Protein AF-A0A817G6P2-F1 (afdb_monomer)

pLDDT: mean 87.85, std 10.5, range [40.31, 98.12]

Structure (mmCIF, N/CA/C/O backbone):
data_AF-A0A817G6P2-F1
#
_entry.id   AF-A0A817G6P2-F1
#
loop_
_atom_site.group_PDB
_atom_site.id
_atom_site.type_symbol
_atom_site.label_atom_id
_atom_site.label_alt_id
_atom_site.label_comp_id
_atom_site.label_asym_id
_atom_site.label_entity_id
_atom_site.label_seq_id
_atom_site.pdbx_PDB_ins_code
_atom_site.Cartn_x
_atom_site.Cartn_y
_atom_site.Cartn_z
_atom_site.occupancy
_atom_site.B_iso_or_equiv
_atom_site.auth_seq_id
_atom_site.auth_comp_id
_atom_site.auth_asym_id
_atom_site.auth_atom_id
_atom_site.pdbx_PDB_model_num
ATOM 1 N N . MET A 1 1 ? -11.477 -17.610 25.966 1.00 40.31 1 MET A N 1
ATOM 2 C CA . MET A 1 1 ? -11.255 -16.173 26.233 1.00 40.31 1 MET A CA 1
ATOM 3 C C . MET A 1 1 ? -12.529 -15.454 25.852 1.00 40.31 1 MET A C 1
ATOM 5 O O . MET A 1 1 ? -12.953 -15.594 24.714 1.00 40.31 1 MET A O 1
ATOM 9 N N . SER A 1 2 ? -13.177 -14.816 26.825 1.00 42.53 2 SER A N 1
ATOM 10 C CA . SER A 1 2 ? -14.416 -14.063 26.627 1.00 42.53 2 SER A CA 1
ATOM 11 C C . SER A 1 2 ? -14.186 -13.005 25.553 1.00 42.53 2 SER A C 1
ATOM 13 O O . SER A 1 2 ? -13.349 -12.124 25.732 1.00 42.53 2 SER A O 1
ATOM 15 N N . PHE A 1 3 ? -14.868 -13.131 24.419 1.00 54.16 3 PHE A N 1
ATOM 16 C CA . PHE A 1 3 ? -14.993 -12.029 23.479 1.00 54.16 3 PHE A CA 1
ATOM 17 C C . PHE A 1 3 ? -15.712 -10.897 24.208 1.00 54.16 3 PHE A C 1
ATOM 19 O O . PHE A 1 3 ? -16.818 -11.108 24.701 1.00 54.16 3 PHE A O 1
ATOM 26 N N . ASP A 1 4 ? -15.114 -9.708 24.263 1.00 63.47 4 ASP A N 1
ATOM 27 C CA . ASP A 1 4 ? -15.804 -8.485 24.688 1.00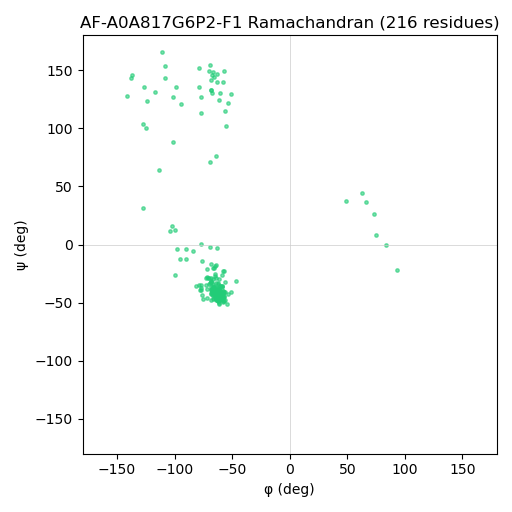 63.47 4 ASP A CA 1
ATOM 28 C C . ASP A 1 4 ? -16.835 -8.094 23.614 1.00 63.47 4 ASP A C 1
ATOM 30 O O . ASP A 1 4 ? -16.670 -7.146 22.843 1.00 63.47 4 ASP A O 1
ATOM 34 N N . SER A 1 5 ? -17.903 -8.889 23.522 1.00 62.03 5 SER A N 1
ATOM 35 C CA . SER A 1 5 ? -19.057 -8.656 22.654 1.00 62.03 5 SER A CA 1
ATOM 36 C C . SER A 1 5 ? -19.673 -7.285 22.944 1.00 62.03 5 SER A C 1
ATOM 38 O O . SER A 1 5 ? -20.104 -6.588 22.030 1.00 62.03 5 SER A O 1
ATOM 40 N N . GLU A 1 6 ? -19.611 -6.840 24.198 1.00 65.75 6 GLU A N 1
ATOM 41 C CA . GLU A 1 6 ? -20.109 -5.542 24.647 1.00 65.75 6 GLU A CA 1
ATOM 42 C C . GLU A 1 6 ? -19.309 -4.365 24.064 1.00 65.75 6 GLU A C 1
ATOM 44 O O . GLU A 1 6 ? -19.897 -3.408 23.556 1.00 65.75 6 GLU A O 1
ATOM 49 N N . ALA A 1 7 ? -17.974 -4.464 24.021 1.00 66.94 7 ALA A N 1
ATOM 50 C CA . ALA A 1 7 ? -17.131 -3.442 23.400 1.00 66.94 7 ALA A CA 1
ATOM 51 C C . ALA A 1 7 ? -17.368 -3.359 21.886 1.00 66.94 7 ALA A C 1
ATOM 53 O O . ALA A 1 7 ? -17.406 -2.264 21.330 1.00 66.94 7 ALA A O 1
ATOM 54 N N . ILE A 1 8 ? -17.564 -4.502 21.221 1.00 67.75 8 ILE A N 1
ATOM 55 C CA . ILE A 1 8 ? -17.860 -4.559 19.783 1.00 67.75 8 ILE A CA 1
ATOM 56 C C . ILE A 1 8 ? -19.233 -3.950 19.497 1.00 67.75 8 ILE A C 1
ATOM 58 O O . ILE A 1 8 ? -19.341 -3.086 18.632 1.00 67.75 8 ILE A O 1
ATOM 62 N N . ASN A 1 9 ? -20.261 -4.319 20.259 1.00 68.94 9 ASN A N 1
ATOM 63 C CA . ASN A 1 9 ? -21.607 -3.776 20.090 1.00 68.94 9 ASN A CA 1
ATOM 64 C C . ASN A 1 9 ? -21.646 -2.261 20.331 1.00 68.94 9 ASN A C 1
ATOM 66 O O . ASN A 1 9 ? -22.288 -1.536 19.575 1.00 68.94 9 ASN A O 1
ATOM 70 N N . HIS A 1 10 ? -20.907 -1.762 21.325 1.00 73.00 10 HIS A N 1
ATOM 71 C CA . HIS A 1 10 ? -20.779 -0.325 21.567 1.00 73.00 10 HIS A CA 1
ATOM 72 C C . HIS A 1 10 ? -19.985 0.403 20.465 1.00 73.00 10 HIS A C 1
ATOM 74 O O . HIS A 1 10 ? -20.246 1.565 20.159 1.00 73.00 10 HIS A O 1
ATOM 80 N N . LEU A 1 11 ? -18.999 -0.249 19.850 1.00 70.25 11 LEU A N 1
ATOM 81 C CA . LEU A 1 11 ? -18.218 0.351 18.768 1.00 70.25 11 LEU A CA 1
ATOM 82 C C . LEU A 1 11 ? -19.005 0.358 17.448 1.00 70.25 11 LEU A C 1
ATOM 84 O O . LEU A 1 11 ? -18.985 1.347 16.718 1.00 70.25 11 LEU A O 1
ATOM 88 N N . LEU A 1 12 ? -19.780 -0.697 17.192 1.00 70.62 12 LEU A N 1
ATOM 89 C CA . LEU A 1 12 ? -20.703 -0.794 16.062 1.00 70.62 12 LEU A CA 1
ATOM 90 C C . LEU A 1 12 ? -21.902 0.144 16.204 1.00 70.62 12 LEU A C 1
ATOM 92 O O . LEU A 1 12 ? -22.353 0.689 15.197 1.00 70.62 12 LEU A O 1
ATOM 96 N N . SER A 1 13 ? -22.384 0.402 17.424 1.00 79.88 13 SER A N 1
ATOM 97 C CA . SER A 1 13 ? -23.436 1.403 17.650 1.00 79.88 13 SER A CA 1
ATOM 98 C C . SER A 1 13 ? -22.970 2.827 17.332 1.00 79.88 13 SER A C 1
ATOM 100 O O . SER A 1 13 ? -23.793 3.691 17.045 1.00 79.88 13 SER A O 1
ATOM 102 N N . LYS A 1 14 ? -21.651 3.064 17.313 1.00 85.12 14 LYS A N 1
ATOM 103 C CA . LYS A 1 14 ? -21.021 4.323 16.886 1.00 85.12 14 LYS A CA 1
ATOM 104 C C . LYS A 1 14 ? -20.388 4.245 15.493 1.00 85.12 14 LYS A C 1
ATOM 106 O O . LYS A 1 14 ? -19.645 5.153 15.122 1.00 85.12 14 LYS A O 1
ATOM 111 N N . SER A 1 15 ? -20.663 3.188 14.724 1.00 85.00 15 SER A N 1
ATOM 112 C CA . SER A 1 15 ? -20.030 2.963 13.416 1.00 85.00 15 SER A CA 1
ATOM 113 C C . SER A 1 15 ? -20.219 4.138 12.459 1.00 85.00 15 SER A C 1
ATOM 115 O O . SER A 1 15 ? -19.242 4.555 11.847 1.00 85.00 15 SER A O 1
ATOM 117 N N . ASP A 1 16 ? -21.405 4.745 12.411 1.00 87.31 16 ASP A N 1
ATOM 118 C CA . ASP A 1 16 ? -21.677 5.896 11.540 1.00 87.31 16 ASP A CA 1
ATOM 119 C C . ASP A 1 16 ? -20.794 7.105 11.881 1.00 87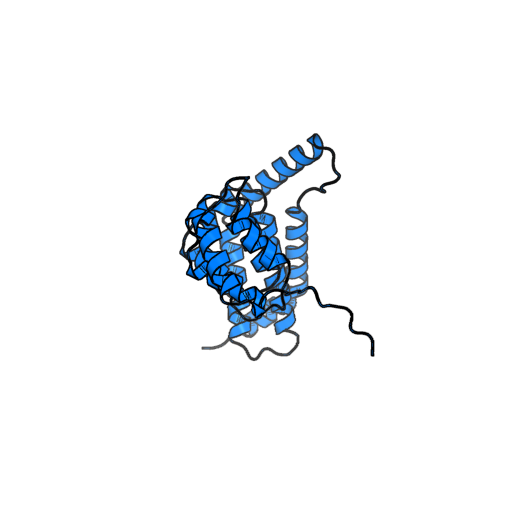.31 16 ASP A C 1
ATOM 121 O O . ASP A 1 16 ? -20.222 7.741 10.997 1.00 87.31 16 ASP A O 1
ATOM 125 N N . VAL A 1 17 ? -20.606 7.383 13.176 1.00 90.56 17 VAL A N 1
ATOM 126 C CA . VAL A 1 17 ? -19.738 8.474 13.653 1.00 90.56 17 VAL A CA 1
ATOM 127 C C . VAL A 1 17 ? -18.278 8.194 13.300 1.00 90.56 17 VAL A C 1
ATOM 129 O O . VAL A 1 17 ? -17.560 9.092 12.866 1.00 90.56 17 VAL A O 1
ATOM 132 N N . ILE A 1 18 ? -17.836 6.943 13.454 1.00 90.62 18 ILE A N 1
ATOM 133 C CA . ILE A 1 18 ? -16.479 6.523 13.087 1.00 90.62 18 ILE A CA 1
ATOM 134 C C . ILE A 1 18 ? -16.275 6.668 11.579 1.00 90.62 18 ILE A C 1
ATOM 136 O O . ILE A 1 18 ? -15.271 7.224 11.145 1.00 90.62 18 ILE A O 1
ATOM 140 N N . GLN A 1 19 ? -17.221 6.196 10.769 1.00 90.75 19 GLN A N 1
ATOM 141 C CA . GLN A 1 19 ? -17.118 6.281 9.318 1.00 90.75 19 GLN A CA 1
ATOM 142 C C . GLN A 1 19 ? -17.121 7.729 8.819 1.00 90.75 19 GLN A C 1
ATOM 144 O O . GLN A 1 19 ? -16.344 8.040 7.914 1.00 90.75 19 GLN A O 1
ATOM 149 N N . ALA A 1 20 ? -17.936 8.604 9.416 1.00 93.81 20 ALA A N 1
ATOM 150 C CA . ALA A 1 20 ? -17.939 10.034 9.118 1.00 93.81 20 ALA A CA 1
ATOM 151 C C . ALA A 1 20 ? -16.586 10.675 9.454 1.00 93.81 20 ALA A C 1
ATOM 153 O O . ALA A 1 20 ? -15.974 11.294 8.589 1.00 93.81 20 ALA A O 1
ATOM 154 N N . LEU A 1 21 ? -16.051 10.418 10.654 1.00 95.50 21 LEU A N 1
ATOM 155 C CA . LEU A 1 21 ? -14.732 10.912 11.057 1.00 95.50 21 LEU A CA 1
ATOM 156 C C . LEU A 1 21 ? -13.627 10.454 10.094 1.00 95.50 21 LEU A C 1
ATOM 158 O O . LEU A 1 21 ? -12.776 11.245 9.694 1.00 95.50 21 LEU A O 1
ATOM 162 N N . LEU A 1 22 ? -13.624 9.175 9.709 1.00 95.69 22 LEU A N 1
ATOM 163 C CA . LEU A 1 22 ? -12.637 8.652 8.764 1.00 95.69 22 LEU A CA 1
ATOM 164 C C . LEU A 1 22 ? -12.791 9.283 7.377 1.00 95.69 22 LEU A C 1
ATOM 166 O O . LEU A 1 22 ? -11.789 9.552 6.721 1.00 95.69 22 LEU A O 1
ATOM 170 N N . HIS A 1 23 ? -14.021 9.546 6.934 1.00 95.94 23 HIS A N 1
ATOM 171 C CA . HIS A 1 23 ? -14.273 10.248 5.678 1.00 95.94 23 HIS A CA 1
ATOM 172 C C . HIS A 1 23 ? -13.744 11.687 5.713 1.00 95.94 23 HIS A C 1
ATOM 174 O O . HIS A 1 23 ? -13.044 12.100 4.787 1.00 95.94 23 HIS A O 1
ATOM 180 N N . ASP A 1 24 ? -13.988 12.407 6.807 1.00 97.62 24 ASP A N 1
ATOM 181 C CA . ASP A 1 24 ? -13.481 13.764 7.003 1.00 97.62 24 ASP A CA 1
ATOM 182 C C . ASP A 1 24 ? -11.951 13.792 7.014 1.00 97.62 24 ASP A C 1
ATOM 184 O O . ASP A 1 24 ? -11.345 14.664 6.393 1.00 97.62 24 ASP A O 1
ATOM 188 N N . LEU A 1 25 ? -11.303 12.803 7.643 1.00 97.44 25 LEU A N 1
ATOM 189 C CA . LEU A 1 25 ? -9.844 12.671 7.620 1.00 97.44 25 LEU A CA 1
ATOM 190 C C . LEU A 1 25 ? -9.305 12.399 6.208 1.00 97.44 25 LEU A C 1
ATOM 192 O O . LEU A 1 25 ? -8.304 13.000 5.818 1.00 97.44 25 LEU A O 1
ATOM 196 N N . ILE A 1 26 ? -9.969 11.551 5.414 1.00 96.19 26 ILE A N 1
ATOM 197 C CA . ILE A 1 26 ? -9.597 11.329 4.004 1.00 96.19 26 ILE A CA 1
ATOM 198 C C . ILE A 1 26 ? -9.679 12.648 3.224 1.00 96.19 26 ILE A C 1
ATOM 200 O O . ILE A 1 26 ? -8.755 12.983 2.482 1.00 96.19 26 ILE A O 1
ATOM 204 N N . GLY A 1 27 ? -10.750 13.424 3.417 1.00 96.56 27 GLY A N 1
ATOM 205 C CA . GLY A 1 27 ? -10.905 14.744 2.803 1.00 96.56 27 GLY A CA 1
ATOM 206 C C . GLY A 1 27 ? -9.845 15.745 3.272 1.00 96.56 27 GLY A C 1
ATOM 207 O O . GLY A 1 27 ? -9.263 16.467 2.458 1.00 96.56 27 GLY A O 1
ATOM 208 N N . PHE A 1 28 ? -9.534 15.748 4.568 1.00 97.19 28 PHE A N 1
ATOM 209 C CA . PHE A 1 28 ? -8.560 16.643 5.193 1.00 97.19 28 PHE A CA 1
ATOM 210 C C . PHE A 1 28 ? -7.133 16.445 4.658 1.00 97.19 28 PHE A C 1
ATOM 212 O O . PHE A 1 28 ? -6.393 17.426 4.514 1.00 97.19 28 PHE A O 1
ATOM 219 N N . PHE A 1 29 ? -6.773 15.201 4.319 1.00 97.38 29 PHE A N 1
ATOM 220 C CA . PHE A 1 29 ? -5.486 14.824 3.723 1.00 97.38 29 PHE A CA 1
ATOM 221 C C . PHE A 1 29 ? -5.534 14.631 2.198 1.00 97.38 29 PHE A C 1
ATOM 223 O O . PHE A 1 29 ? -4.598 14.086 1.607 1.00 97.38 29 PHE A O 1
ATOM 230 N N . SER A 1 30 ? -6.612 15.060 1.540 1.00 94.62 30 SER A N 1
ATOM 231 C CA . SER A 1 30 ? -6.754 14.881 0.096 1.00 94.62 30 SER A CA 1
ATOM 232 C C . SER A 1 30 ? -5.676 15.638 -0.688 1.00 94.62 30 SER A C 1
ATOM 234 O O . SER A 1 30 ? -5.288 16.765 -0.370 1.00 94.62 30 SER A O 1
ATOM 236 N N . GLN A 1 31 ? -5.178 14.993 -1.743 1.00 93.81 31 GLN A N 1
ATOM 237 C CA . GLN A 1 31 ? -4.223 15.610 -2.657 1.00 93.81 31 GLN A CA 1
ATOM 238 C C . GLN A 1 31 ? -4.911 16.733 -3.451 1.00 93.81 31 GLN A C 1
ATOM 240 O O . GLN A 1 31 ? -6.059 16.568 -3.871 1.00 93.81 31 GLN A O 1
ATOM 245 N N . PRO A 1 32 ? -4.229 17.864 -3.703 1.00 94.62 32 PRO A N 1
ATOM 246 C CA . PRO A 1 32 ? -4.787 18.923 -4.529 1.00 94.62 32 PRO A CA 1
ATOM 247 C C . PRO A 1 32 ? -5.032 18.430 -5.960 1.00 94.62 32 PRO A C 1
ATOM 249 O O . PRO A 1 32 ? -4.276 17.611 -6.488 1.00 94.62 32 PRO A O 1
ATOM 252 N N . LEU A 1 33 ? -6.079 18.965 -6.593 1.00 91.75 33 LEU A N 1
ATOM 253 C CA . LEU A 1 33 ? -6.460 18.605 -7.957 1.00 91.75 33 LEU A CA 1
ATOM 254 C C . LEU A 1 33 ? -5.308 18.857 -8.937 1.00 91.75 33 LEU A C 1
ATOM 256 O O . LEU A 1 33 ? -4.613 19.873 -8.871 1.00 91.75 33 LEU A O 1
ATOM 260 N N . SER A 1 34 ? -5.134 17.932 -9.880 1.00 86.56 34 SER A N 1
ATOM 261 C CA . SER A 1 34 ? -4.086 18.009 -10.901 1.00 86.56 34 SER A CA 1
ATOM 262 C C . SER A 1 34 ? -4.280 19.164 -11.886 1.00 86.56 34 SER A C 1
ATOM 264 O O . SER A 1 34 ? -3.304 19.568 -12.509 1.00 86.56 34 SER A O 1
ATOM 266 N N . SER A 1 35 ? -5.502 19.695 -11.993 1.00 91.88 35 SER A N 1
ATOM 267 C CA . SER A 1 35 ? -5.892 20.806 -12.866 1.00 91.88 35 SER A CA 1
ATOM 268 C C . SER A 1 35 ? -5.632 22.203 -12.290 1.00 91.88 35 SER A C 1
ATOM 270 O O . SER A 1 35 ? -5.899 23.182 -12.980 1.00 91.88 35 SER A O 1
ATOM 272 N N . LEU A 1 36 ? -5.192 22.318 -11.030 1.00 91.88 36 LEU A N 1
ATOM 273 C CA . LEU A 1 36 ? -4.845 23.614 -10.435 1.00 91.88 36 LEU A CA 1
ATOM 274 C C . LEU A 1 36 ? -3.581 24.189 -11.074 1.00 91.88 36 LEU A C 1
ATOM 276 O O . LEU A 1 36 ? -2.718 23.437 -11.534 1.00 91.88 36 LEU A O 1
ATOM 280 N N . ASP A 1 37 ? -3.454 25.516 -11.023 1.00 95.19 37 ASP A N 1
ATOM 281 C CA . ASP A 1 37 ? -2.217 26.189 -11.403 1.00 95.19 37 ASP A CA 1
ATOM 282 C C . ASP A 1 37 ? -1.024 25.669 -10.580 1.00 95.19 37 ASP A C 1
ATOM 284 O O . ASP A 1 37 ? -1.168 25.251 -9.425 1.00 95.19 37 ASP A O 1
ATOM 288 N N . HIS A 1 38 ? 0.164 25.680 -11.187 1.00 94.12 38 HIS A N 1
ATOM 289 C CA . HIS A 1 38 ? 1.371 25.144 -10.571 1.00 94.12 38 HIS A CA 1
ATOM 290 C C . HIS A 1 38 ? 1.695 25.819 -9.235 1.00 94.12 38 HIS A C 1
ATOM 292 O O . HIS A 1 38 ? 2.049 25.114 -8.286 1.00 94.12 38 HIS A O 1
ATOM 298 N N . GLU A 1 39 ? 1.558 27.142 -9.131 1.00 95.62 39 GLU A N 1
ATOM 299 C CA . GLU A 1 39 ? 1.883 27.873 -7.905 1.00 95.62 39 GLU A CA 1
ATOM 300 C C . GLU A 1 39 ? 0.890 27.534 -6.787 1.00 95.62 39 GLU A C 1
ATOM 302 O O . GLU A 1 39 ? 1.284 27.146 -5.680 1.00 95.62 39 GLU A O 1
ATOM 307 N N . GLU A 1 40 ? -0.407 27.575 -7.100 1.00 95.44 40 GLU A N 1
ATOM 308 C CA . GLU A 1 40 ? -1.464 27.232 -6.149 1.00 95.44 40 GLU A CA 1
ATOM 309 C C . GLU A 1 40 ? -1.339 25.778 -5.673 1.00 95.44 40 GLU A C 1
ATOM 311 O O . GLU A 1 40 ? -1.456 25.478 -4.478 1.00 95.44 40 GLU A O 1
ATOM 316 N N . ARG A 1 41 ? -1.050 24.856 -6.595 1.00 94.56 41 ARG A N 1
ATOM 317 C CA . ARG A 1 41 ? -0.865 23.442 -6.276 1.00 94.56 41 ARG A CA 1
ATOM 318 C C . ARG A 1 41 ? 0.321 23.230 -5.339 1.00 94.56 41 ARG A C 1
ATOM 320 O O . ARG A 1 41 ? 0.185 22.481 -4.370 1.00 94.56 41 ARG A O 1
ATOM 327 N N . GLN A 1 42 ? 1.456 23.887 -5.584 1.00 94.69 42 GLN A N 1
ATOM 328 C CA . GLN A 1 42 ? 2.632 23.784 -4.712 1.00 94.69 42 GLN A CA 1
ATOM 329 C C . GLN A 1 42 ? 2.360 24.338 -3.310 1.00 94.69 42 GLN A C 1
ATOM 331 O O . GLN A 1 42 ? 2.755 23.722 -2.315 1.00 94.69 42 GLN A O 1
ATOM 336 N N . LEU A 1 43 ? 1.619 25.446 -3.203 1.00 96.00 43 LEU A N 1
ATOM 337 C CA . LEU A 1 43 ? 1.202 25.987 -1.910 1.00 96.00 43 LEU A CA 1
ATOM 338 C C . LEU A 1 43 ? 0.329 24.988 -1.135 1.00 96.00 43 LEU A C 1
ATOM 340 O O . LEU A 1 43 ? 0.592 24.719 0.040 1.00 96.00 43 LEU A O 1
ATOM 344 N N . ARG A 1 44 ? -0.675 24.390 -1.789 1.00 96.12 44 ARG A N 1
ATOM 345 C CA . ARG A 1 44 ? -1.548 23.386 -1.157 1.00 96.12 44 ARG A CA 1
ATOM 346 C C . ARG A 1 44 ? -0.783 22.131 -0.737 1.00 96.12 44 ARG A C 1
ATOM 348 O O . ARG A 1 44 ? -1.019 21.637 0.362 1.00 96.12 44 ARG A O 1
ATOM 355 N N . LEU A 1 45 ? 0.162 21.651 -1.552 1.00 96.31 45 LEU A N 1
ATOM 356 C CA . LEU A 1 45 ? 1.030 20.518 -1.197 1.00 96.31 45 LEU A CA 1
ATOM 357 C C . LEU A 1 45 ? 1.895 20.821 0.031 1.00 96.31 45 LEU A C 1
ATOM 359 O O . LEU A 1 45 ? 2.029 19.975 0.913 1.00 96.31 45 LEU A O 1
ATOM 363 N N . LYS A 1 46 ? 2.440 22.039 0.136 1.00 96.81 46 LYS A N 1
ATOM 364 C CA . LYS A 1 46 ? 3.203 22.466 1.317 1.00 96.81 46 LYS A CA 1
ATOM 365 C C . LYS A 1 46 ? 2.337 22.478 2.580 1.00 96.81 46 LYS A C 1
ATOM 367 O O . LYS A 1 46 ? 2.774 21.993 3.619 1.00 96.81 46 LYS A O 1
ATOM 372 N N . ILE A 1 47 ? 1.112 23.002 2.492 1.00 97.00 47 ILE A N 1
ATOM 373 C CA . ILE A 1 47 ? 0.157 23.007 3.612 1.00 97.00 47 ILE A CA 1
ATOM 374 C C . ILE A 1 47 ? -0.224 21.575 4.007 1.00 97.00 47 ILE A C 1
ATOM 376 O O . ILE A 1 47 ? -0.261 21.263 5.197 1.00 97.00 47 ILE A O 1
ATOM 380 N N . LEU A 1 48 ? -0.485 20.708 3.025 1.00 97.88 48 LEU A N 1
ATOM 381 C CA . LEU A 1 48 ? -0.791 19.298 3.252 1.00 97.88 48 LEU A CA 1
ATOM 382 C C . LEU A 1 48 ? 0.350 18.603 3.998 1.00 97.88 48 LEU A C 1
ATOM 384 O O . LEU A 1 48 ? 0.101 17.985 5.029 1.00 97.88 48 LEU A O 1
ATOM 388 N N . ARG A 1 49 ? 1.595 18.775 3.539 1.00 97.38 49 ARG A N 1
ATOM 389 C CA . ARG A 1 49 ? 2.767 18.184 4.192 1.00 97.38 49 ARG A CA 1
ATOM 390 C C . ARG A 1 49 ? 2.900 18.631 5.645 1.00 97.38 49 ARG A C 1
ATOM 392 O O . ARG A 1 49 ? 3.035 17.785 6.516 1.00 97.38 49 ARG A O 1
ATOM 399 N N . ASN A 1 50 ? 2.736 19.925 5.926 1.00 97.06 50 ASN A N 1
ATOM 400 C CA . ASN A 1 50 ? 2.776 20.429 7.302 1.00 97.06 50 ASN A CA 1
ATOM 401 C C . ASN A 1 50 ? 1.717 19.763 8.202 1.00 97.06 50 ASN A C 1
ATOM 403 O O . ASN A 1 50 ? 1.995 19.447 9.352 1.00 97.06 50 ASN A O 1
ATOM 407 N N . ARG A 1 51 ? 0.496 19.530 7.696 1.00 97.62 51 ARG A N 1
ATOM 408 C CA . ARG A 1 51 ? -0.548 18.813 8.453 1.00 97.62 51 ARG A CA 1
ATOM 409 C C . ARG A 1 51 ? -0.164 17.356 8.701 1.00 97.62 51 ARG A C 1
ATOM 411 O O . ARG A 1 51 ? -0.395 16.846 9.792 1.00 97.62 51 ARG A O 1
ATOM 418 N N . GLN A 1 52 ? 0.394 16.694 7.690 1.00 98.12 52 GLN A N 1
ATOM 419 C CA . GLN A 1 52 ? 0.860 15.313 7.797 1.00 98.12 52 GLN A CA 1
ATOM 420 C C . GLN A 1 52 ? 1.996 15.178 8.825 1.00 98.12 52 GLN A C 1
ATOM 422 O O . GLN A 1 52 ? 1.995 14.214 9.588 1.00 98.12 52 GLN A O 1
ATOM 427 N N . ASP A 1 53 ? 2.918 16.144 8.871 1.00 97.00 53 ASP A N 1
ATOM 428 C CA . ASP A 1 53 ? 4.036 16.178 9.823 1.00 97.00 53 ASP A CA 1
ATOM 429 C C . ASP A 1 53 ? 3.529 16.352 11.267 1.00 97.00 53 ASP A C 1
ATOM 431 O O . ASP A 1 53 ? 3.883 15.561 12.136 1.00 97.00 53 ASP A O 1
ATOM 435 N N . LEU A 1 54 ? 2.598 17.284 11.512 1.00 97.56 54 LEU A N 1
ATOM 436 C CA . LEU A 1 54 ? 1.979 17.468 12.838 1.00 97.56 54 LEU A CA 1
ATOM 437 C C . LEU A 1 54 ? 1.299 16.187 13.352 1.00 97.56 54 LEU A C 1
ATOM 439 O O . LEU A 1 54 ? 1.413 15.827 14.519 1.00 97.56 54 LEU A O 1
ATOM 443 N N . PHE A 1 55 ? 0.602 15.457 12.478 1.00 97.44 55 PHE A N 1
ATOM 444 C CA . PHE A 1 55 ? -0.004 14.174 12.849 1.00 97.44 55 PHE A CA 1
ATOM 445 C C . PHE A 1 55 ? 1.056 13.095 13.113 1.00 97.44 55 PHE A C 1
ATOM 447 O O . PHE A 1 55 ? 0.849 12.202 13.939 1.00 97.44 55 PHE A O 1
ATOM 454 N N . GLN A 1 56 ? 2.190 13.143 12.416 1.00 95.06 56 GLN A N 1
ATOM 455 C CA . GLN A 1 56 ? 3.292 12.221 12.654 1.00 95.06 56 GLN A CA 1
ATOM 456 C C . GLN A 1 56 ? 3.961 12.472 14.012 1.00 95.06 56 GLN A C 1
ATOM 458 O O . GLN A 1 56 ? 4.262 11.488 14.693 1.00 95.06 56 GLN A O 1
ATOM 463 N N . GLU A 1 57 ? 4.127 13.730 14.429 1.00 95.81 57 GLU A N 1
ATOM 464 C CA . GLU A 1 57 ? 4.661 14.108 15.749 1.00 95.81 57 GLU A CA 1
ATOM 465 C C . GLU A 1 57 ? 3.817 13.526 16.895 1.00 95.81 57 GLU A C 1
ATOM 467 O O . GLU A 1 57 ? 4.359 12.958 17.843 1.00 95.81 57 GLU A O 1
ATOM 472 N N . GLU A 1 58 ? 2.491 13.526 16.741 1.00 96.69 58 GLU A N 1
ATOM 473 C CA . GLU A 1 58 ? 1.545 12.902 17.683 1.00 96.69 58 GLU A CA 1
ATOM 474 C C . GLU A 1 58 ? 1.471 11.362 17.560 1.00 96.69 58 GLU A C 1
ATOM 476 O O . GLU A 1 58 ? 0.722 10.678 18.262 1.00 96.69 58 GLU A O 1
ATOM 481 N N . GLY A 1 59 ? 2.253 10.762 16.658 1.00 95.12 59 GLY A N 1
ATOM 482 C CA . GLY A 1 59 ? 2.324 9.313 16.482 1.00 95.12 59 GLY A CA 1
ATOM 483 C C . GLY A 1 59 ? 1.099 8.701 15.796 1.00 95.12 59 GLY A C 1
ATOM 484 O O . GLY A 1 59 ? 0.827 7.508 15.977 1.00 95.12 59 GLY A O 1
ATOM 485 N N . MET A 1 60 ? 0.375 9.468 14.977 1.00 95.19 60 MET A N 1
ATOM 486 C CA . MET A 1 60 ? -0.882 9.028 14.357 1.00 95.19 60 MET A CA 1
ATOM 487 C C . MET A 1 60 ? -0.724 7.825 13.425 1.00 95.19 60 MET A C 1
ATOM 489 O O . MET A 1 60 ? -1.597 6.961 13.404 1.00 95.19 60 MET A O 1
ATOM 493 N N . ILE A 1 61 ? 0.408 7.686 12.724 1.00 94.94 61 ILE A N 1
ATOM 494 C CA . ILE A 1 61 ? 0.697 6.493 11.901 1.00 94.94 61 ILE A CA 1
ATOM 495 C C . ILE A 1 61 ? 0.664 5.221 12.761 1.00 94.94 61 ILE A C 1
ATOM 497 O O . ILE A 1 61 ? 0.081 4.210 12.370 1.00 94.94 61 ILE A O 1
ATOM 501 N N . ARG A 1 62 ? 1.247 5.267 13.968 1.00 95.19 62 ARG A N 1
ATOM 502 C CA . ARG A 1 62 ? 1.245 4.131 14.902 1.00 95.19 62 ARG A CA 1
ATOM 503 C C . ARG A 1 62 ? -0.174 3.806 15.368 1.00 95.19 62 ARG A C 1
ATOM 505 O O . ARG A 1 62 ? -0.522 2.631 15.443 1.00 95.19 62 ARG A O 1
ATOM 512 N N . ILE A 1 63 ? -0.976 4.830 15.663 1.00 95.81 63 ILE A N 1
ATOM 513 C CA . ILE A 1 63 ? -2.370 4.672 16.100 1.00 95.81 63 ILE A CA 1
ATOM 514 C C . ILE A 1 63 ? -3.217 4.055 14.980 1.00 95.81 63 ILE A C 1
ATOM 516 O O . ILE A 1 63 ? -3.948 3.102 15.235 1.00 95.81 63 ILE A O 1
ATOM 520 N N . LEU A 1 64 ? -3.067 4.524 13.737 1.00 95.00 64 LEU A N 1
ATOM 521 C CA . LEU A 1 64 ? -3.770 3.974 12.575 1.00 95.00 64 LEU A CA 1
ATOM 522 C C . LEU A 1 64 ? -3.410 2.504 12.335 1.00 95.00 64 LEU A C 1
ATOM 524 O O . LEU A 1 64 ? -4.306 1.682 12.170 1.00 95.00 64 LEU A O 1
ATOM 528 N N . ILE A 1 65 ? -2.123 2.143 12.386 1.00 93.81 65 ILE A N 1
ATOM 529 C CA . ILE A 1 65 ? -1.686 0.742 12.252 1.00 93.81 65 ILE A CA 1
ATOM 530 C C . ILE A 1 65 ? -2.277 -0.128 13.373 1.00 93.81 65 ILE A C 1
ATOM 532 O O . ILE A 1 65 ? -2.747 -1.237 13.115 1.00 93.81 65 ILE A O 1
ATOM 536 N N . ALA A 1 66 ? -2.281 0.365 14.616 1.00 94.00 66 ALA A N 1
ATOM 537 C CA . ALA A 1 66 ? -2.875 -0.350 15.743 1.00 94.00 66 ALA A CA 1
ATOM 538 C C . ALA A 1 66 ? -4.392 -0.536 15.572 1.00 94.00 66 ALA A C 1
ATOM 540 O O . ALA A 1 66 ? -4.898 -1.631 15.812 1.00 94.00 66 ALA A O 1
ATOM 541 N N . ALA A 1 67 ? -5.102 0.494 15.103 1.00 92.69 67 ALA A N 1
ATOM 542 C CA . ALA A 1 67 ? -6.529 0.425 14.808 1.00 92.69 67 ALA A CA 1
ATOM 543 C C . ALA A 1 67 ? -6.825 -0.588 13.693 1.00 92.69 67 ALA A C 1
ATOM 545 O O . ALA A 1 67 ? -7.685 -1.445 13.864 1.00 92.69 67 ALA A O 1
ATOM 546 N N . ILE A 1 68 ? -6.067 -0.559 12.593 1.00 92.31 68 ILE A N 1
ATOM 547 C CA . ILE A 1 68 ? -6.184 -1.540 11.506 1.00 92.31 68 ILE A CA 1
ATOM 548 C C . ILE A 1 68 ? -6.044 -2.961 12.060 1.00 92.31 68 ILE A C 1
ATOM 550 O O . ILE A 1 68 ? -6.926 -3.787 11.855 1.00 92.31 68 ILE A O 1
ATOM 554 N N . ASN A 1 69 ? -4.986 -3.234 12.830 1.00 90.69 69 ASN A N 1
ATOM 555 C CA . ASN A 1 69 ? -4.782 -4.555 13.431 1.00 90.69 69 ASN A CA 1
ATOM 556 C C . ASN A 1 69 ? -5.940 -4.960 14.352 1.00 90.69 69 ASN A C 1
ATOM 558 O O . ASN A 1 69 ? -6.397 -6.099 14.295 1.00 90.69 69 ASN A O 1
ATOM 562 N N . PHE A 1 70 ? -6.447 -4.024 15.156 1.00 88.38 70 PHE A N 1
ATOM 563 C CA . PHE A 1 70 ? -7.575 -4.252 16.054 1.00 88.38 70 PHE A CA 1
ATOM 564 C C . PHE A 1 70 ? -8.843 -4.697 15.310 1.00 88.38 70 PHE A C 1
ATOM 566 O O . PHE A 1 70 ? -9.535 -5.601 15.792 1.00 88.38 70 PHE A O 1
ATOM 573 N N . PHE A 1 71 ? -9.156 -4.077 14.168 1.00 86.69 71 PHE A N 1
ATOM 574 C CA . PHE A 1 71 ? -10.320 -4.440 13.356 1.00 86.69 71 PHE A CA 1
ATOM 575 C C . PHE A 1 71 ? -10.086 -5.727 12.559 1.00 86.69 71 PHE A C 1
ATOM 577 O O . PHE A 1 71 ? -10.948 -6.606 12.580 1.00 86.69 71 PHE A O 1
ATOM 584 N N . SER A 1 72 ? -8.909 -5.893 11.945 1.00 85.12 72 SER A N 1
ATOM 585 C CA . SER A 1 72 ? -8.571 -7.105 11.186 1.00 85.12 72 SER A CA 1
ATOM 586 C C . SER A 1 72 ? -8.618 -8.364 12.056 1.00 85.12 72 SER A C 1
ATOM 588 O O . SER A 1 72 ? -9.274 -9.333 11.694 1.00 85.12 72 SER A O 1
ATOM 590 N N 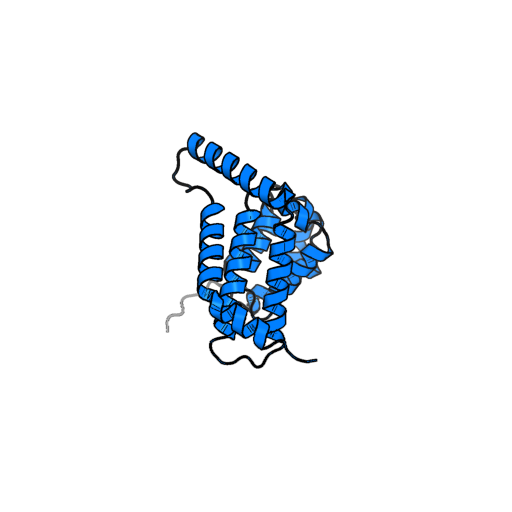. GLU A 1 73 ? -8.014 -8.343 13.250 1.00 83.69 73 GLU A N 1
ATOM 591 C CA . GLU A 1 73 ? -8.026 -9.508 14.146 1.00 83.69 73 GLU A CA 1
ATOM 592 C C . GLU A 1 73 ? -9.433 -9.924 14.590 1.00 83.69 73 GLU A C 1
ATOM 594 O O . GLU A 1 73 ? -9.665 -11.089 14.907 1.00 83.69 73 GLU A O 1
ATOM 599 N N . ARG A 1 74 ? -10.370 -8.976 14.681 1.00 78.56 74 ARG A N 1
ATOM 600 C CA . ARG A 1 74 ? -11.753 -9.263 15.087 1.00 78.56 74 ARG A CA 1
ATOM 601 C C . ARG A 1 74 ? -12.562 -9.880 13.968 1.00 78.56 74 ARG A C 1
ATOM 603 O O . ARG A 1 74 ? -13.392 -10.737 14.253 1.00 78.56 74 ARG A O 1
ATOM 610 N N . ARG A 1 75 ? -12.291 -9.470 12.730 1.00 74.94 75 ARG A N 1
ATOM 611 C CA . ARG A 1 75 ? -12.853 -10.108 11.544 1.00 74.94 75 ARG A CA 1
ATOM 612 C C . ARG A 1 75 ? -12.429 -11.576 11.473 1.00 74.94 75 ARG A C 1
ATOM 614 O O . ARG A 1 75 ? -13.282 -12.438 11.335 1.00 74.94 75 ARG A O 1
ATOM 621 N N . ASP A 1 76 ? -11.142 -11.858 11.681 1.00 71.25 76 ASP A N 1
ATOM 622 C CA . ASP A 1 76 ? -10.591 -13.217 11.562 1.00 71.25 76 ASP A CA 1
ATOM 623 C C . ASP A 1 76 ? -11.081 -14.187 12.654 1.00 71.25 76 ASP A C 1
ATOM 625 O O . ASP A 1 76 ? -11.118 -15.398 12.445 1.00 71.25 76 ASP A O 1
ATOM 629 N N . LYS A 1 77 ? -11.406 -13.683 13.853 1.00 66.69 77 LYS A N 1
ATOM 630 C CA . LYS A 1 77 ? -11.677 -14.529 15.031 1.00 66.69 77 LYS A CA 1
ATOM 631 C C . LYS A 1 77 ? -13.158 -14.831 15.273 1.00 66.69 77 LYS A C 1
ATOM 633 O O . LYS A 1 77 ? -13.450 -15.662 16.131 1.00 66.69 77 LYS A O 1
ATOM 638 N N . SER A 1 78 ? -14.088 -14.152 14.612 1.00 57.91 78 SER A N 1
ATOM 639 C CA . SER A 1 78 ? -15.507 -14.254 14.948 1.00 57.91 78 SER A CA 1
ATOM 640 C C . SER A 1 78 ? -16.316 -14.827 13.789 1.00 57.91 78 SER A C 1
ATOM 642 O O . SER A 1 78 ? -16.250 -14.313 12.684 1.00 57.91 78 SER A O 1
ATOM 644 N N . THR A 1 79 ? -17.165 -15.820 14.075 1.00 64.19 79 THR A N 1
ATOM 645 C CA . THR A 1 79 ? -18.437 -16.020 13.357 1.00 64.19 79 THR A CA 1
ATOM 646 C C . THR A 1 79 ? -19.304 -14.797 13.633 1.00 64.19 79 THR A C 1
ATOM 648 O O . THR A 1 79 ? -20.135 -14.796 14.544 1.00 64.19 79 THR A O 1
ATOM 651 N N . LEU A 1 80 ? -18.992 -13.691 12.963 1.00 63.50 80 LEU A N 1
ATOM 652 C CA . LEU A 1 80 ? -19.748 -12.456 13.080 1.00 63.50 80 LEU A CA 1
ATOM 653 C C . LEU A 1 80 ? -21.106 -12.668 12.407 1.00 63.50 80 LEU A C 1
ATOM 655 O O . LEU A 1 80 ? -21.253 -13.457 11.477 1.00 63.50 80 LEU A O 1
ATOM 659 N N . LEU A 1 81 ? -22.120 -11.969 12.910 1.00 65.50 81 LEU A N 1
ATOM 660 C CA . LEU A 1 81 ? -23.397 -11.899 12.214 1.00 65.50 81 LEU A CA 1
ATOM 661 C C . LEU A 1 81 ? -23.200 -11.157 10.887 1.00 65.50 81 LEU A C 1
ATOM 663 O O . LEU A 1 81 ? -22.434 -10.188 10.811 1.00 65.50 81 LEU A O 1
ATOM 667 N N . GLU A 1 82 ? -23.930 -11.595 9.868 1.00 65.00 82 GLU A N 1
ATOM 668 C CA . GLU A 1 82 ? -24.002 -10.941 8.563 1.00 65.00 82 GLU A CA 1
ATOM 669 C C . GLU A 1 82 ? -24.327 -9.441 8.756 1.00 65.00 82 GLU A C 1
ATOM 671 O O . GLU A 1 82 ? -25.209 -9.076 9.537 1.00 65.00 82 GLU A O 1
ATOM 676 N N . GLY A 1 83 ? -23.539 -8.557 8.136 1.00 70.62 83 GLY A N 1
ATOM 677 C CA . GLY A 1 83 ? -23.616 -7.096 8.305 1.00 70.62 83 GLY A CA 1
ATOM 678 C C . GLY A 1 83 ? -22.686 -6.492 9.372 1.00 70.62 83 GLY A C 1
ATOM 679 O O . GLY A 1 83 ? -22.333 -5.317 9.278 1.00 70.62 83 GLY A O 1
ATOM 680 N N . VAL A 1 84 ? -22.209 -7.261 10.359 1.00 77.62 84 VAL A N 1
ATOM 681 C CA . VAL A 1 84 ? -21.121 -6.796 11.246 1.00 77.62 84 VAL A CA 1
ATOM 682 C C . VAL A 1 84 ? -19.767 -6.911 10.547 1.00 77.62 84 VAL A C 1
ATOM 684 O O . VAL A 1 84 ? -18.928 -6.019 10.675 1.00 77.62 84 VAL A O 1
ATOM 687 N N . GLU A 1 85 ? -19.572 -7.986 9.783 1.00 79.38 85 GLU A N 1
ATOM 688 C CA . GLU A 1 85 ? -18.368 -8.204 8.971 1.00 79.38 85 GLU A CA 1
ATOM 689 C C . GLU A 1 85 ? -18.150 -7.078 7.968 1.00 79.38 85 GLU A C 1
ATOM 691 O O . GLU A 1 85 ? -17.064 -6.505 7.920 1.00 79.38 85 GLU A O 1
ATOM 696 N N . GLU A 1 86 ? -19.207 -6.720 7.239 1.00 82.88 86 GLU A N 1
ATOM 697 C CA . GLU A 1 86 ? -19.200 -5.655 6.236 1.00 82.88 86 GLU A CA 1
ATOM 698 C C . GLU A 1 86 ? -18.8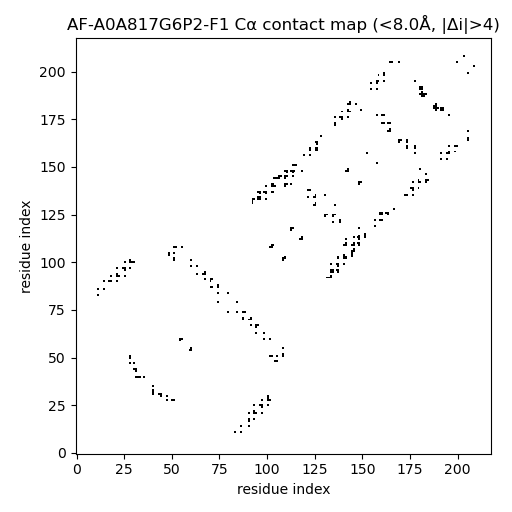35 -4.304 6.863 1.00 82.88 86 GLU A C 1
ATOM 700 O O . GLU A 1 86 ? -17.940 -3.610 6.390 1.00 82.88 86 GLU A O 1
ATOM 705 N N . LYS A 1 87 ? -19.423 -3.966 8.019 1.00 84.62 87 LYS A N 1
ATOM 706 C CA . LYS A 1 87 ? -19.082 -2.726 8.734 1.00 84.62 87 LYS A CA 1
ATOM 707 C C . LYS A 1 87 ? -17.626 -2.685 9.191 1.00 84.62 87 LYS A C 1
ATOM 709 O O . LYS A 1 87 ? -16.993 -1.629 9.136 1.00 84.62 87 LYS A O 1
ATOM 714 N N . ILE A 1 88 ? -17.096 -3.804 9.686 1.00 86.12 88 ILE A N 1
ATOM 715 C CA . ILE A 1 88 ? -15.689 -3.903 10.098 1.00 86.12 88 ILE A CA 1
ATOM 716 C C . ILE A 1 88 ? -14.772 -3.773 8.878 1.00 86.12 88 ILE A C 1
ATOM 718 O O . ILE A 1 88 ? -13.751 -3.087 8.956 1.00 86.12 88 ILE A O 1
ATOM 722 N N . GLU A 1 89 ? -15.138 -4.387 7.757 1.00 86.44 89 GLU A N 1
ATOM 723 C CA . GLU A 1 89 ? -14.429 -4.265 6.487 1.00 86.44 89 GLU A CA 1
ATOM 724 C C . GLU A 1 89 ? -14.414 -2.821 5.977 1.00 86.44 89 GLU A C 1
ATOM 726 O O . GLU A 1 89 ? -13.340 -2.292 5.693 1.00 86.44 89 GLU A O 1
ATOM 731 N N . ASP A 1 90 ? -15.555 -2.136 5.967 1.00 88.81 90 ASP A N 1
ATOM 732 C CA . ASP A 1 90 ? -15.660 -0.734 5.558 1.00 88.81 90 ASP A CA 1
ATOM 733 C C . ASP A 1 90 ? -14.791 0.192 6.409 1.00 88.81 90 ASP A C 1
ATOM 735 O O . ASP A 1 90 ? -14.062 1.042 5.884 1.00 88.81 90 ASP A O 1
ATOM 739 N N . ILE A 1 91 ? -14.831 0.020 7.734 1.00 90.62 91 ILE A N 1
ATOM 740 C CA . ILE A 1 91 ? -13.990 0.789 8.656 1.00 90.62 91 ILE A CA 1
ATOM 741 C C . ILE A 1 91 ? -12.511 0.500 8.381 1.00 90.62 91 ILE A C 1
ATOM 743 O O . ILE A 1 91 ? -11.712 1.431 8.285 1.00 90.62 91 ILE A O 1
ATOM 747 N N . THR 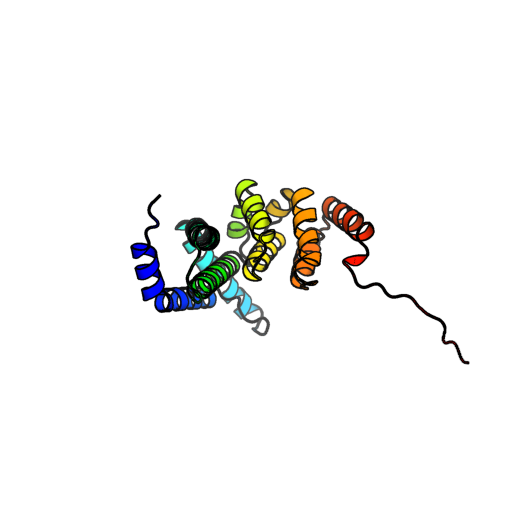A 1 92 ? -12.145 -0.770 8.200 1.00 90.75 92 THR A N 1
ATOM 748 C CA . THR A 1 92 ? -10.766 -1.180 7.898 1.00 90.75 92 THR A CA 1
ATOM 749 C C . THR A 1 92 ? -10.283 -0.566 6.581 1.00 90.75 92 THR A C 1
ATOM 751 O O . THR A 1 92 ? -9.183 -0.015 6.519 1.00 90.75 92 THR A O 1
ATOM 754 N N . ASN A 1 93 ? -11.121 -0.568 5.544 1.00 91.00 93 ASN A N 1
ATOM 755 C CA . ASN A 1 93 ? -10.815 0.019 4.241 1.00 91.00 93 ASN A CA 1
ATOM 756 C C . ASN A 1 93 ? -10.616 1.535 4.329 1.00 91.00 93 ASN A C 1
ATOM 758 O O . ASN A 1 93 ? -9.646 2.065 3.783 1.00 91.00 93 ASN A O 1
ATOM 762 N N . LYS A 1 94 ? -11.478 2.237 5.073 1.00 93.56 94 LYS A N 1
ATOM 763 C CA . LYS A 1 94 ? -11.322 3.677 5.321 1.00 93.56 94 LYS A CA 1
ATOM 764 C C . LYS A 1 94 ? -10.072 3.988 6.146 1.00 93.56 94 LYS A C 1
ATOM 766 O O . LYS A 1 94 ? -9.401 4.971 5.853 1.00 93.56 94 LYS A O 1
ATOM 771 N N . LEU A 1 95 ? -9.708 3.154 7.123 1.00 95.06 95 LEU A N 1
ATOM 772 C CA . LEU A 1 95 ? -8.459 3.313 7.879 1.00 95.06 95 LEU A CA 1
ATOM 773 C C . LEU A 1 95 ? -7.226 3.202 6.974 1.00 95.06 95 LEU A C 1
ATOM 775 O O . LEU A 1 95 ? -6.314 4.023 7.089 1.00 95.06 95 LEU A O 1
ATOM 779 N N . TYR A 1 96 ? -7.207 2.242 6.044 1.00 95.06 96 TYR A N 1
ATOM 780 C CA . TYR A 1 96 ? -6.145 2.157 5.038 1.00 95.06 96 TYR A CA 1
ATOM 781 C C . TYR A 1 96 ? -6.121 3.380 4.114 1.00 95.06 96 TYR A C 1
ATOM 783 O O . TYR A 1 96 ? -5.043 3.898 3.835 1.00 95.06 96 TYR A O 1
ATOM 791 N N . ALA A 1 97 ? -7.282 3.893 3.695 1.00 94.88 97 ALA A N 1
ATOM 792 C CA . ALA A 1 97 ? -7.363 5.107 2.880 1.00 94.88 97 ALA A CA 1
ATOM 793 C C . ALA A 1 97 ? -6.851 6.356 3.626 1.00 94.88 97 ALA A C 1
ATOM 795 O O . ALA A 1 97 ? -6.107 7.150 3.050 1.00 94.88 97 ALA A O 1
ATOM 796 N N . VAL A 1 98 ? -7.178 6.510 4.917 1.00 96.62 98 VAL A N 1
ATOM 797 C CA . VAL A 1 98 ? -6.614 7.574 5.770 1.00 96.62 98 VAL A CA 1
ATOM 798 C C . VAL A 1 98 ? -5.098 7.426 5.867 1.00 96.62 98 VAL A C 1
ATOM 800 O O . VAL A 1 98 ? -4.379 8.409 5.711 1.00 96.62 98 VAL A O 1
ATOM 803 N N . LEU A 1 99 ? -4.599 6.206 6.090 1.00 96.75 99 LEU A N 1
ATOM 804 C CA . LEU A 1 99 ? -3.163 5.950 6.163 1.00 96.75 99 LEU A CA 1
ATOM 805 C C . LEU A 1 99 ? -2.462 6.305 4.844 1.00 96.75 99 LEU A C 1
ATOM 807 O O . LEU A 1 99 ? -1.441 6.986 4.874 1.00 96.75 99 LEU A O 1
ATOM 811 N N . ALA A 1 100 ? -3.023 5.909 3.700 1.00 95.75 100 ALA A N 1
ATOM 812 C CA . ALA A 1 100 ? -2.493 6.259 2.385 1.00 95.75 100 ALA A CA 1
ATOM 813 C C . ALA A 1 100 ? -2.472 7.783 2.177 1.00 95.75 100 ALA A C 1
ATOM 815 O O . ALA A 1 100 ? -1.448 8.337 1.781 1.00 95.75 100 ALA A O 1
ATOM 816 N N . ALA A 1 101 ? -3.562 8.482 2.507 1.00 96.19 101 ALA A N 1
ATOM 817 C CA . ALA A 1 101 ? -3.644 9.937 2.386 1.00 96.19 101 ALA A CA 1
ATOM 818 C C . ALA A 1 101 ? -2.650 10.670 3.311 1.00 96.19 101 ALA A C 1
ATOM 820 O O . ALA A 1 101 ? -2.053 11.674 2.917 1.00 96.19 101 ALA A O 1
ATOM 821 N N . LEU A 1 102 ? -2.422 10.150 4.521 1.00 97.06 102 LEU A N 1
ATOM 822 C CA . LEU A 1 102 ? -1.502 10.726 5.505 1.00 97.06 102 LEU A CA 1
ATOM 823 C C . LEU A 1 102 ? -0.025 10.629 5.085 1.00 97.06 102 LEU A C 1
ATOM 825 O O . LEU A 1 102 ? 0.776 11.486 5.461 1.00 97.06 102 LEU A O 1
ATOM 829 N N . ILE A 1 103 ? 0.358 9.589 4.342 1.00 96.81 103 ILE A N 1
ATOM 830 C CA . ILE A 1 103 ? 1.765 9.355 3.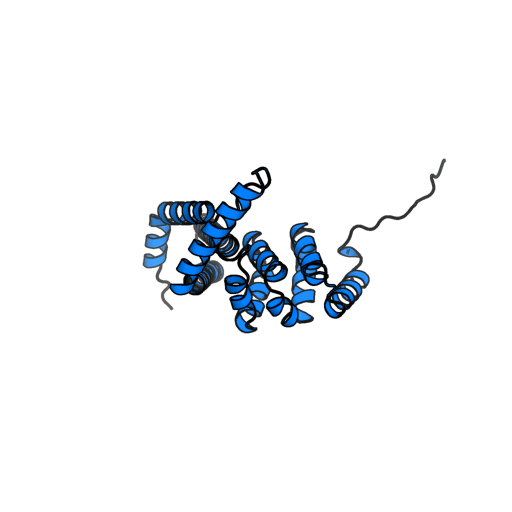975 1.00 96.81 103 ILE A CA 1
ATOM 831 C C . ILE A 1 103 ? 2.109 9.816 2.555 1.00 96.81 103 ILE A C 1
ATOM 833 O O . ILE A 1 103 ? 3.259 10.160 2.290 1.00 96.81 103 ILE A O 1
ATOM 837 N N . LYS A 1 104 ? 1.127 9.848 1.648 1.00 95.94 104 LYS A N 1
ATOM 838 C CA . LYS A 1 104 ? 1.334 10.166 0.233 1.00 95.94 104 LYS A CA 1
ATOM 839 C C . LYS A 1 104 ? 1.920 11.564 0.039 1.00 95.94 104 LYS A C 1
ATOM 841 O O . LYS A 1 104 ? 1.388 12.553 0.552 1.00 95.94 104 LYS A O 1
ATOM 846 N N . GLY A 1 105 ? 2.988 11.645 -0.751 1.00 94.50 105 GLY A N 1
ATOM 847 C CA . GLY A 1 105 ? 3.737 12.872 -1.017 1.00 94.50 105 GLY A CA 1
ATOM 848 C C . GLY A 1 105 ? 4.632 13.326 0.142 1.00 94.50 105 GLY A C 1
ATOM 849 O O . GLY A 1 105 ? 5.189 14.425 0.081 1.00 94.50 105 GLY A O 1
ATOM 850 N N . ASN A 1 106 ? 4.785 12.512 1.193 1.00 96.00 106 ASN A N 1
ATOM 851 C CA . ASN A 1 106 ? 5.624 12.814 2.347 1.00 96.00 106 ASN A CA 1
ATOM 852 C C . ASN A 1 106 ? 6.647 11.699 2.599 1.00 96.00 106 ASN A C 1
ATOM 854 O O . ASN A 1 106 ? 6.362 10.669 3.215 1.00 96.00 106 ASN A O 1
ATOM 858 N N . ARG A 1 107 ? 7.885 11.949 2.159 1.00 94.62 107 ARG A N 1
ATOM 859 C CA . ARG A 1 107 ? 9.012 11.018 2.298 1.00 94.62 107 ARG A CA 1
ATOM 860 C C . ARG A 1 107 ? 9.324 10.653 3.752 1.00 94.62 107 ARG A C 1
ATOM 862 O O . ARG A 1 107 ? 9.697 9.513 4.006 1.00 94.62 107 ARG A O 1
ATOM 869 N N . VAL A 1 108 ? 9.172 11.578 4.704 1.00 93.31 108 VAL A N 1
ATOM 870 C CA . VAL A 1 108 ? 9.445 11.317 6.134 1.00 93.31 108 VAL A CA 1
ATOM 871 C C . VAL A 1 108 ? 8.411 10.345 6.702 1.00 93.31 108 VAL A C 1
ATOM 873 O O . VAL A 1 108 ? 8.747 9.384 7.399 1.00 93.31 108 VAL A O 1
ATOM 876 N N . ASN A 1 109 ? 7.145 10.531 6.337 1.00 95.88 109 ASN A N 1
ATOM 877 C CA . ASN A 1 109 ? 6.084 9.607 6.721 1.00 95.88 109 ASN A CA 1
ATOM 878 C C . ASN A 1 109 ? 6.230 8.244 6.032 1.00 95.88 109 ASN A C 1
ATOM 880 O O . ASN A 1 109 ? 5.981 7.219 6.660 1.00 95.88 109 ASN A O 1
ATOM 884 N N . CYS A 1 110 ? 6.680 8.199 4.778 1.00 95.75 110 CYS A N 1
ATOM 885 C CA . CYS A 1 110 ? 6.904 6.939 4.067 1.00 95.75 110 CYS A CA 1
ATOM 886 C C . CYS A 1 110 ? 8.126 6.165 4.589 1.00 95.75 110 CYS A C 1
ATOM 888 O O . CYS A 1 110 ? 8.053 4.947 4.744 1.00 95.75 110 CYS A O 1
ATOM 890 N N . SER A 1 111 ? 9.220 6.841 4.956 1.00 93.75 111 SER A N 1
ATOM 891 C CA . SER A 1 111 ? 10.435 6.184 5.466 1.00 93.75 111 SER A CA 1
ATOM 892 C C . SER A 1 111 ? 10.220 5.464 6.803 1.00 93.75 111 SER A C 1
ATOM 894 O O . SER A 1 111 ? 10.947 4.526 7.133 1.00 93.75 111 SER A O 1
ATOM 896 N N . ASN A 1 112 ? 9.155 5.800 7.538 1.00 91.94 112 ASN A N 1
ATOM 897 C CA . ASN A 1 112 ? 8.708 5.036 8.704 1.00 91.94 112 ASN A CA 1
ATOM 898 C C . ASN A 1 112 ? 8.405 3.562 8.379 1.00 91.94 112 ASN A C 1
ATOM 900 O O . ASN A 1 112 ? 8.433 2.731 9.289 1.00 91.94 112 ASN A O 1
ATOM 904 N N . PHE A 1 113 ? 8.117 3.229 7.119 1.00 94.19 113 PHE A N 1
ATOM 905 C CA . PHE A 1 113 ? 7.877 1.865 6.648 1.00 94.19 113 PHE A CA 1
ATOM 906 C C . PHE A 1 113 ? 9.149 1.149 6.177 1.00 94.19 113 PHE A C 1
ATOM 908 O O . PHE A 1 113 ? 9.090 -0.047 5.916 1.00 94.19 113 PHE A O 1
ATOM 915 N N . ALA A 1 114 ? 10.311 1.815 6.150 1.00 92.56 114 ALA A N 1
ATOM 916 C CA . ALA A 1 114 ? 11.599 1.184 5.834 1.00 92.56 114 ALA A CA 1
ATOM 917 C C . ALA A 1 114 ? 12.087 0.219 6.939 1.00 92.56 114 ALA A C 1
ATOM 919 O O . ALA A 1 114 ? 13.128 -0.417 6.819 1.00 92.56 114 ALA A O 1
ATOM 920 N N . GLN A 1 115 ? 11.345 0.088 8.040 1.00 92.50 115 GLN A N 1
ATOM 921 C CA . GLN A 1 115 ? 11.595 -0.928 9.058 1.00 92.50 115 GLN A CA 1
ATOM 922 C C . GLN A 1 115 ? 11.080 -2.285 8.570 1.00 92.50 115 GLN A C 1
ATOM 924 O O . GLN A 1 115 ? 9.889 -2.410 8.277 1.00 92.50 115 GLN A O 1
ATOM 929 N N . SER A 1 116 ? 11.926 -3.322 8.586 1.00 90.50 116 SER A N 1
ATOM 930 C CA . SER A 1 116 ? 11.566 -4.665 8.100 1.00 90.50 116 SER A CA 1
ATOM 931 C C . SER A 1 116 ? 10.257 -5.179 8.705 1.00 90.50 116 SER A C 1
ATOM 933 O O . SER A 1 116 ? 9.413 -5.702 7.993 1.00 90.50 116 SER A O 1
ATOM 935 N N . ALA A 1 117 ? 10.021 -4.960 10.003 1.00 92.44 117 ALA A N 1
ATOM 936 C CA . ALA A 1 117 ? 8.781 -5.381 10.656 1.00 92.44 117 ALA A CA 1
ATOM 937 C C . ALA A 1 117 ? 7.519 -4.726 10.056 1.00 92.44 117 ALA A C 1
ATOM 939 O O . ALA A 1 117 ? 6.500 -5.397 9.897 1.00 92.44 117 ALA A O 1
ATOM 940 N N . ARG A 1 118 ? 7.575 -3.433 9.706 1.00 92.81 118 ARG A N 1
ATOM 941 C CA . ARG A 1 118 ? 6.439 -2.691 9.132 1.00 92.81 118 ARG A CA 1
ATOM 942 C C . ARG A 1 118 ? 6.230 -3.015 7.657 1.00 92.81 118 ARG A C 1
ATOM 944 O O . ARG A 1 118 ? 5.085 -3.162 7.241 1.00 92.81 118 ARG A O 1
ATOM 951 N N . LEU A 1 119 ? 7.310 -3.165 6.892 1.00 94.31 119 LEU A N 1
ATOM 952 C CA . LEU A 1 119 ? 7.226 -3.583 5.494 1.00 94.31 119 LEU A CA 1
ATOM 953 C C . LEU A 1 119 ? 6.661 -5.004 5.380 1.00 94.31 119 LEU A C 1
ATOM 955 O O . LEU A 1 119 ? 5.692 -5.220 4.657 1.00 94.31 119 LEU A O 1
ATOM 959 N N . ASN A 1 120 ? 7.190 -5.941 6.173 1.00 93.75 120 ASN A N 1
ATOM 960 C CA . ASN A 1 120 ? 6.690 -7.314 6.221 1.00 93.75 120 ASN A CA 1
ATOM 961 C C . ASN A 1 120 ? 5.219 -7.343 6.651 1.00 93.75 120 ASN A C 1
ATOM 963 O O . ASN A 1 120 ? 4.421 -8.060 6.057 1.00 93.75 120 ASN A O 1
ATOM 967 N N . TRP A 1 121 ? 4.833 -6.545 7.656 1.00 93.00 121 TRP A N 1
ATOM 968 C CA . TRP A 1 121 ? 3.431 -6.403 8.059 1.00 93.00 121 TRP A CA 1
ATOM 969 C C . TRP A 1 121 ? 2.545 -5.964 6.886 1.00 93.00 121 TRP A C 1
ATOM 971 O O . TRP A 1 121 ? 1.515 -6.589 6.642 1.00 93.00 121 TRP A O 1
ATOM 981 N N . LEU A 1 122 ? 2.956 -4.938 6.138 1.00 92.81 122 LEU A N 1
ATOM 982 C CA . LEU A 1 122 ? 2.183 -4.405 5.017 1.00 92.81 122 LEU A CA 1
ATOM 983 C C . LEU A 1 122 ? 2.031 -5.433 3.886 1.00 92.81 122 LEU A C 1
ATOM 985 O O . LEU A 1 122 ? 0.927 -5.645 3.390 1.00 92.81 122 LEU A O 1
ATOM 989 N N . VAL A 1 123 ? 3.118 -6.117 3.520 1.00 91.94 123 VAL A N 1
ATOM 990 C CA . VAL A 1 123 ? 3.101 -7.150 2.473 1.00 91.94 123 VAL A CA 1
ATOM 991 C C . VAL A 1 123 ? 2.288 -8.373 2.906 1.00 91.94 123 VAL A C 1
ATOM 993 O O . VAL A 1 123 ? 1.487 -8.880 2.126 1.00 91.94 123 VAL A O 1
ATOM 996 N N . ASN A 1 124 ? 2.402 -8.814 4.160 1.00 90.00 124 ASN A N 1
ATOM 997 C CA . ASN A 1 124 ? 1.599 -9.928 4.674 1.00 90.00 124 ASN A CA 1
ATOM 998 C C . ASN A 1 124 ? 0.101 -9.594 4.682 1.00 90.00 124 ASN A C 1
ATOM 1000 O O . ASN A 1 124 ? -0.729 -10.472 4.453 1.00 90.00 124 ASN A O 1
ATOM 1004 N N . ARG A 1 125 ? -0.264 -8.324 4.907 1.00 88.75 125 ARG A N 1
ATOM 1005 C CA . ARG A 1 125 ? -1.657 -7.867 4.798 1.00 88.75 125 ARG A CA 1
ATOM 1006 C C . ARG A 1 125 ? -2.182 -7.917 3.367 1.00 88.75 125 ARG A C 1
ATOM 1008 O O . ARG A 1 125 ? -3.364 -8.168 3.194 1.00 88.75 125 ARG A O 1
ATOM 1015 N N . LEU A 1 126 ? -1.329 -7.747 2.358 1.00 86.62 126 LEU A N 1
ATOM 1016 C CA . LEU A 1 126 ? -1.721 -7.953 0.961 1.00 86.62 126 LEU A CA 1
ATOM 1017 C C . LEU A 1 126 ? -1.933 -9.426 0.618 1.00 86.62 126 LEU A C 1
ATOM 1019 O O . LEU A 1 126 ? -2.706 -9.745 -0.271 1.00 86.62 126 LEU A O 1
ATOM 1023 N N . GLN A 1 127 ? -1.250 -10.341 1.297 1.00 82.81 127 GLN A N 1
ATOM 1024 C CA . GLN A 1 127 ? -1.414 -11.768 1.027 1.00 82.81 127 GLN A CA 1
ATOM 1025 C C . GLN A 1 127 ? -2.704 -12.353 1.612 1.00 82.81 127 GLN A C 1
ATOM 1027 O O . GLN A 1 127 ? -3.066 -13.477 1.248 1.00 82.81 127 GLN A O 1
ATOM 1032 N N . SER A 1 128 ? -3.383 -11.641 2.519 1.00 79.44 128 SER A N 1
ATOM 1033 C CA . SER A 1 128 ? -4.672 -12.094 3.034 1.00 79.44 128 SER A CA 1
ATOM 1034 C C . SER A 1 128 ? -5.718 -12.071 1.914 1.00 79.44 128 SER A C 1
ATOM 1036 O O . SER A 1 128 ? -5.671 -11.250 1.002 1.00 79.44 128 SER A O 1
ATOM 1038 N N . GLN A 1 129 ? -6.682 -12.992 1.970 1.00 60.59 129 GLN A N 1
ATOM 1039 C CA . GLN A 1 129 ? -7.695 -13.212 0.924 1.00 60.59 129 GLN A CA 1
ATOM 1040 C C . GLN A 1 129 ? -8.634 -12.007 0.695 1.00 60.59 129 GLN A C 1
ATOM 1042 O O . GLN A 1 129 ? -9.488 -12.036 -0.181 1.00 60.59 129 GLN A O 1
ATOM 1047 N N . GLN A 1 130 ? -8.466 -10.951 1.489 1.00 58.59 130 GLN A N 1
ATOM 1048 C CA . GLN A 1 130 ? -9.285 -9.745 1.532 1.00 58.59 130 GLN A CA 1
ATOM 1049 C C . GLN A 1 130 ? -8.418 -8.489 1.389 1.00 58.59 130 GLN A C 1
ATOM 1051 O O . GLN A 1 130 ? -8.706 -7.447 1.979 1.00 58.59 130 GLN A O 1
ATOM 1056 N N . ALA A 1 131 ? -7.315 -8.601 0.645 1.00 60.66 131 ALA A N 1
ATOM 1057 C CA . ALA A 1 131 ? -6.438 -7.489 0.320 1.00 60.66 131 ALA A CA 1
ATOM 1058 C C . ALA A 1 131 ? -7.237 -6.368 -0.345 1.00 60.66 131 ALA A C 1
ATOM 1060 O O . ALA A 1 131 ? -7.597 -6.441 -1.521 1.00 60.66 131 ALA A O 1
ATOM 1061 N N . SER A 1 132 ? -7.539 -5.333 0.432 1.00 66.75 132 SER A N 1
ATOM 1062 C CA . SER A 1 132 ? -8.316 -4.216 -0.061 1.00 66.75 132 SER A CA 1
ATOM 1063 C C . SER A 1 132 ? -7.447 -3.279 -0.886 1.00 66.75 132 SER A C 1
ATOM 1065 O O . SER A 1 132 ? -6.244 -3.127 -0.651 1.00 66.75 132 SER A O 1
ATOM 1067 N N . SER A 1 133 ? -8.085 -2.585 -1.829 1.00 78.62 133 SER A N 1
ATOM 1068 C CA . SER A 1 133 ? -7.468 -1.510 -2.614 1.00 78.62 133 SER A CA 1
ATOM 1069 C C . SER A 1 133 ? -6.688 -0.514 -1.741 1.00 78.62 133 SER A C 1
ATOM 1071 O O . SER A 1 133 ? -5.681 0.034 -2.184 1.00 78.62 133 SER A O 1
ATOM 1073 N N . GLY A 1 134 ? -7.120 -0.289 -0.495 1.00 86.38 134 GLY A N 1
ATOM 1074 C CA . GLY A 1 134 ? -6.446 0.615 0.433 1.00 86.38 134 GLY A CA 1
ATOM 1075 C C . GLY A 1 134 ? -5.032 0.160 0.809 1.00 86.38 134 GLY A C 1
ATOM 1076 O O . GLY A 1 134 ? -4.128 0.986 0.877 1.00 86.38 134 GLY A O 1
ATOM 1077 N N . VAL A 1 135 ? -4.798 -1.143 1.007 1.00 90.44 135 VAL A N 1
ATOM 1078 C CA . VAL A 1 135 ? -3.460 -1.657 1.360 1.00 90.44 135 VAL A CA 1
ATOM 1079 C C . VAL A 1 135 ? -2.484 -1.486 0.196 1.00 90.44 135 VAL A C 1
ATOM 1081 O O . VAL A 1 135 ? -1.335 -1.089 0.404 1.00 90.44 135 VAL A O 1
ATOM 1084 N N . LEU A 1 136 ? -2.950 -1.735 -1.035 1.00 90.19 136 LEU A N 1
ATOM 1085 C CA . LEU A 1 136 ? -2.165 -1.513 -2.253 1.00 90.19 136 LEU A CA 1
ATOM 1086 C C . LEU A 1 136 ? -1.803 -0.035 -2.420 1.00 90.19 136 LEU A C 1
ATOM 1088 O O . LEU A 1 136 ? -0.668 0.274 -2.768 1.00 90.19 136 LEU A O 1
ATOM 1092 N N . GLU A 1 137 ? -2.724 0.880 -2.115 1.00 91.50 137 GLU A N 1
ATOM 1093 C CA . GLU A 1 137 ? -2.462 2.323 -2.164 1.00 91.50 137 GLU A CA 1
ATOM 1094 C C . GLU A 1 137 ? -1.434 2.779 -1.122 1.00 91.50 137 GLU A C 1
ATOM 1096 O O . GLU A 1 137 ? -0.588 3.628 -1.428 1.00 91.50 137 GLU A O 1
ATOM 1101 N N . VAL A 1 138 ? -1.457 2.195 0.083 1.00 95.06 138 VAL A N 1
ATOM 1102 C CA . VAL A 1 138 ? -0.410 2.417 1.092 1.00 95.06 138 VAL A CA 1
ATOM 1103 C C . VAL A 1 138 ? 0.936 1.932 0.558 1.00 95.06 138 VAL A C 1
ATOM 1105 O O . VAL A 1 138 ? 1.892 2.705 0.558 1.00 95.06 138 VAL A O 1
ATOM 1108 N N . LEU A 1 139 ? 1.018 0.696 0.050 1.00 94.31 139 LEU A N 1
ATOM 1109 C CA . LEU A 1 139 ? 2.271 0.152 -0.484 1.00 94.31 139 LEU A CA 1
ATOM 1110 C C . LEU A 1 139 ? 2.798 0.984 -1.657 1.00 94.31 139 LEU A C 1
ATOM 1112 O O . LEU A 1 139 ? 3.968 1.356 -1.659 1.00 94.31 139 LEU A O 1
ATOM 1116 N N . HIS A 1 140 ? 1.942 1.325 -2.617 1.00 92.94 140 HIS A N 1
ATOM 1117 C CA . HIS A 1 140 ? 2.309 2.162 -3.753 1.00 92.94 140 HIS A CA 1
ATOM 1118 C C . HIS A 1 140 ? 2.875 3.515 -3.297 1.00 92.94 140 HIS A C 1
ATOM 1120 O O . HIS A 1 140 ? 3.951 3.908 -3.740 1.00 92.94 140 HIS A O 1
ATOM 1126 N N . SER A 1 141 ? 2.200 4.206 -2.370 1.00 94.38 141 SER A N 1
ATOM 1127 C CA . SER A 1 141 ? 2.669 5.504 -1.858 1.00 94.38 141 SER A CA 1
ATOM 1128 C C . SER A 1 141 ? 4.041 5.384 -1.189 1.00 94.38 141 SER A C 1
ATOM 1130 O O . SER A 1 141 ? 4.942 6.166 -1.475 1.00 94.38 141 SER A O 1
ATOM 1132 N N . VAL A 1 142 ? 4.237 4.348 -0.366 1.00 95.12 142 VAL A N 1
ATOM 1133 C CA . VAL A 1 142 ? 5.518 4.091 0.302 1.00 95.12 142 VAL A CA 1
ATOM 1134 C C . VAL A 1 142 ? 6.645 3.830 -0.708 1.00 95.12 142 VAL A C 1
ATOM 1136 O O . VAL A 1 142 ? 7.737 4.372 -0.547 1.00 95.12 142 VAL A O 1
ATOM 1139 N N . LEU A 1 143 ? 6.396 3.025 -1.745 1.00 93.56 143 LEU A N 1
ATOM 1140 C CA . LEU A 1 143 ? 7.403 2.676 -2.754 1.00 93.56 143 LEU A CA 1
ATOM 1141 C C . LEU A 1 143 ? 7.779 3.850 -3.660 1.00 93.56 143 LEU A C 1
ATOM 1143 O O . LEU A 1 143 ? 8.930 3.944 -4.082 1.00 93.56 143 LEU A O 1
ATOM 1147 N N . VAL A 1 144 ? 6.829 4.733 -3.969 1.00 92.44 144 VAL A N 1
ATOM 1148 C CA . VAL A 1 144 ? 7.076 5.917 -4.802 1.00 92.44 144 VAL A CA 1
ATOM 1149 C C . VAL A 1 144 ? 7.833 6.986 -4.013 1.00 92.44 144 VAL A C 1
ATOM 1151 O O . VAL A 1 144 ? 8.842 7.512 -4.489 1.00 92.44 144 VAL A O 1
ATOM 1154 N N . ASP A 1 145 ? 7.391 7.277 -2.789 1.00 92.38 145 ASP A N 1
ATOM 1155 C CA . ASP A 1 145 ? 7.875 8.426 -2.023 1.00 92.38 145 ASP A CA 1
ATOM 1156 C C . ASP A 1 145 ? 9.097 8.117 -1.128 1.00 92.38 145 ASP A C 1
ATOM 1158 O O . ASP A 1 145 ? 9.738 9.054 -0.641 1.00 92.38 145 ASP A O 1
ATOM 1162 N N . SER A 1 146 ? 9.463 6.842 -0.908 1.00 92.31 146 SER A N 1
ATOM 1163 C CA . SER A 1 146 ? 10.621 6.450 -0.083 1.00 92.31 146 SER A CA 1
ATOM 1164 C C . SER A 1 146 ? 11.585 5.490 -0.801 1.00 92.31 146 SER A C 1
ATOM 1166 O O . SER A 1 146 ? 11.341 4.280 -0.854 1.00 92.31 146 SER A O 1
ATOM 1168 N N . PRO A 1 147 ? 12.748 5.981 -1.280 1.00 89.62 147 PRO A N 1
ATOM 1169 C CA . PRO A 1 147 ? 13.794 5.111 -1.821 1.00 89.62 147 PRO A CA 1
ATOM 1170 C C . PRO A 1 147 ? 14.392 4.174 -0.759 1.00 89.62 147 PRO A C 1
ATOM 1172 O O . PRO A 1 147 ? 14.890 3.101 -1.086 1.00 89.62 147 PRO A O 1
ATOM 1175 N N . GLU A 1 148 ? 14.328 4.547 0.521 1.00 91.38 148 GLU A N 1
ATOM 1176 C CA . GLU A 1 148 ? 14.793 3.713 1.629 1.00 91.38 148 GLU A CA 1
ATOM 1177 C C . GLU A 1 148 ? 14.006 2.404 1.717 1.00 91.38 148 GLU A C 1
ATOM 1179 O O . GLU A 1 148 ? 14.595 1.360 1.979 1.00 91.38 148 GLU A O 1
ATOM 1184 N N . VAL A 1 149 ? 12.696 2.438 1.455 1.00 92.44 149 VAL A N 1
ATOM 1185 C CA . VAL A 1 149 ? 11.858 1.232 1.479 1.00 92.44 149 VAL A CA 1
ATOM 1186 C C . VAL A 1 149 ? 12.213 0.299 0.330 1.00 92.44 149 VAL A C 1
ATOM 1188 O O . VAL A 1 149 ? 12.267 -0.911 0.531 1.00 92.44 149 VAL A O 1
ATOM 1191 N N . LEU A 1 150 ? 12.517 0.838 -0.852 1.00 90.44 150 LEU A N 1
ATOM 1192 C CA . LEU A 1 150 ? 12.933 0.026 -1.998 1.00 90.44 150 LEU A CA 1
ATOM 1193 C C . LEU A 1 150 ? 14.206 -0.767 -1.719 1.00 90.44 150 LEU A C 1
ATOM 1195 O O . LEU A 1 150 ? 14.303 -1.918 -2.135 1.00 90.44 150 LEU A O 1
ATOM 1199 N N . ASN A 1 151 ? 15.138 -0.194 -0.958 1.00 89.25 151 ASN A N 1
ATOM 1200 C CA . ASN A 1 151 ? 16.355 -0.890 -0.537 1.00 89.25 151 ASN A CA 1
ATOM 1201 C C . ASN A 1 151 ? 16.087 -2.036 0.454 1.00 89.2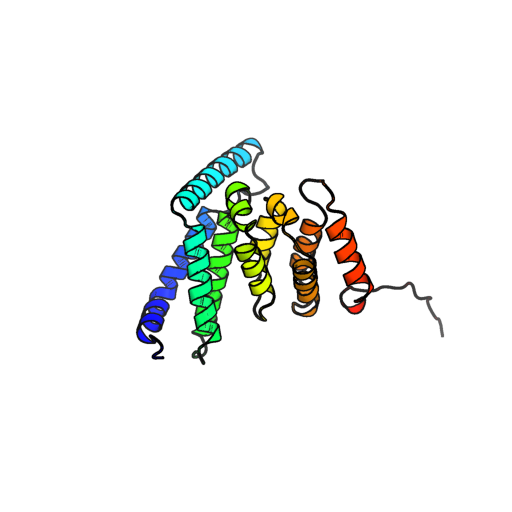5 151 ASN A C 1
ATOM 1203 O O . ASN A 1 151 ? 16.949 -2.887 0.650 1.00 89.25 151 ASN A O 1
ATOM 1207 N N . MET A 1 152 ? 14.909 -2.057 1.082 1.00 93.44 152 MET A N 1
ATOM 1208 C CA . MET A 1 152 ? 14.488 -3.080 2.043 1.00 93.44 152 MET A CA 1
ATOM 1209 C C . MET A 1 152 ? 13.605 -4.163 1.407 1.00 93.44 152 MET A C 1
ATOM 1211 O O . MET A 1 152 ? 13.219 -5.119 2.084 1.00 93.44 152 MET A O 1
ATOM 1215 N N . ILE A 1 153 ? 13.258 -4.025 0.123 1.00 93.75 153 ILE A N 1
ATOM 1216 C CA . ILE A 1 153 ? 12.489 -5.031 -0.609 1.00 93.75 153 ILE A CA 1
ATOM 1217 C C . ILE A 1 153 ? 13.339 -6.286 -0.801 1.00 93.75 153 ILE A C 1
ATOM 1219 O O . ILE A 1 153 ? 14.494 -6.234 -1.212 1.00 93.75 153 ILE A O 1
ATOM 1223 N N . THR A 1 154 ? 12.733 -7.431 -0.510 1.00 94.19 154 THR A N 1
ATOM 1224 C CA . THR A 1 154 ? 13.326 -8.754 -0.677 1.00 94.19 154 THR A CA 1
ATOM 1225 C C . THR A 1 154 ? 12.614 -9.495 -1.802 1.00 94.19 154 THR A C 1
ATOM 1227 O O . THR A 1 154 ? 11.497 -9.149 -2.198 1.00 94.19 154 THR A O 1
ATOM 1230 N N . GLU A 1 155 ? 13.223 -10.581 -2.270 1.00 94.00 155 GLU A N 1
ATOM 1231 C CA . GLU A 1 155 ? 12.598 -11.502 -3.222 1.00 94.00 155 GLU A CA 1
ATOM 1232 C C . GLU A 1 155 ? 11.234 -12.010 -2.727 1.00 94.00 155 GLU A C 1
ATOM 1234 O O . GLU A 1 155 ? 10.258 -12.001 -3.475 1.00 94.00 155 GLU A O 1
ATOM 1239 N N . SER A 1 156 ? 11.126 -12.358 -1.439 1.00 93.75 156 SER A N 1
ATOM 1240 C CA . SER A 1 156 ? 9.862 -12.805 -0.843 1.00 93.75 156 SER A CA 1
ATOM 1241 C C . SER A 1 156 ? 8.745 -11.762 -0.957 1.00 93.75 156 SER A C 1
ATOM 1243 O O . SER A 1 156 ? 7.595 -12.134 -1.189 1.00 93.75 156 SER A O 1
ATOM 1245 N N . HIS A 1 157 ? 9.060 -10.466 -0.848 1.00 94.56 157 HIS A N 1
ATOM 1246 C CA . HIS A 1 157 ? 8.080 -9.395 -1.046 1.00 94.56 157 HIS A CA 1
ATOM 1247 C C . HIS A 1 157 ? 7.623 -9.301 -2.502 1.00 94.56 157 HIS A C 1
ATOM 1249 O O . HIS A 1 157 ? 6.431 -9.167 -2.764 1.00 94.56 157 HIS A O 1
ATOM 1255 N N . ILE A 1 158 ? 8.552 -9.409 -3.452 1.00 93.44 158 ILE A N 1
ATOM 1256 C CA . ILE A 1 158 ? 8.237 -9.354 -4.883 1.00 93.44 158 ILE A CA 1
ATOM 1257 C C . ILE A 1 158 ? 7.341 -10.533 -5.275 1.00 93.44 158 ILE A C 1
ATOM 1259 O O . ILE A 1 158 ? 6.295 -10.332 -5.892 1.00 93.44 158 ILE A O 1
ATOM 1263 N N . LEU A 1 159 ? 7.694 -11.751 -4.855 1.00 91.88 159 LEU A N 1
ATOM 1264 C CA . LEU A 1 159 ? 6.893 -12.949 -5.116 1.00 91.88 159 LEU A CA 1
ATOM 1265 C C . LEU A 1 159 ? 5.495 -12.855 -4.493 1.00 91.88 159 LEU A C 1
ATOM 1267 O O . LEU A 1 159 ? 4.516 -13.265 -5.118 1.00 91.88 159 LEU A O 1
ATOM 1271 N N . ALA A 1 160 ? 5.385 -12.274 -3.293 1.00 91.50 160 ALA A N 1
ATOM 1272 C CA . ALA A 1 160 ? 4.101 -12.009 -2.653 1.00 91.50 160 ALA A CA 1
ATOM 1273 C C . ALA A 1 160 ? 3.211 -11.099 -3.509 1.00 91.50 160 ALA A C 1
ATOM 1275 O O . ALA A 1 160 ? 2.044 -11.422 -3.716 1.00 91.50 160 ALA A O 1
ATOM 1276 N N . ILE A 1 161 ? 3.770 -10.001 -4.026 1.00 91.31 161 ILE A N 1
ATOM 1277 C CA . ILE A 1 161 ? 3.053 -9.022 -4.854 1.00 91.31 161 ILE A CA 1
ATOM 1278 C C . ILE A 1 161 ? 2.657 -9.635 -6.203 1.00 91.31 161 ILE A C 1
ATOM 1280 O O . ILE A 1 161 ? 1.518 -9.474 -6.632 1.00 91.31 161 ILE A O 1
ATOM 1284 N N . ILE A 1 162 ? 3.541 -10.404 -6.847 1.00 89.81 162 ILE A N 1
ATOM 1285 C CA . ILE A 1 162 ? 3.214 -11.130 -8.088 1.00 89.81 162 ILE A CA 1
ATOM 1286 C C . ILE A 1 162 ? 2.088 -12.141 -7.844 1.00 89.81 162 ILE A C 1
ATOM 1288 O O . ILE A 1 162 ? 1.187 -12.274 -8.670 1.00 89.81 162 ILE A O 1
ATOM 1292 N N . GLY A 1 163 ? 2.092 -12.819 -6.694 1.00 88.50 163 GLY A N 1
ATOM 1293 C CA . GLY A 1 163 ? 1.019 -13.726 -6.287 1.00 88.50 163 GLY A CA 1
ATOM 1294 C C . GLY A 1 163 ? -0.363 -13.065 -6.205 1.00 88.50 163 GLY A C 1
ATOM 1295 O O . GLY A 1 163 ? -1.366 -13.764 -6.342 1.00 88.50 163 GLY A O 1
ATOM 1296 N N . LEU A 1 164 ? -0.438 -11.739 -6.043 1.00 86.62 164 LEU A N 1
ATOM 1297 C CA . LEU A 1 164 ? -1.706 -10.999 -6.051 1.00 86.62 164 LEU A CA 1
ATOM 1298 C C . LEU A 1 164 ? -2.340 -10.934 -7.441 1.00 86.62 164 LEU A C 1
ATOM 1300 O O . LEU A 1 164 ? -3.562 -10.886 -7.531 1.00 86.62 164 LEU A O 1
ATOM 1304 N N . LEU A 1 165 ? -1.550 -10.970 -8.522 1.00 85.56 165 LEU A N 1
ATOM 1305 C CA . LEU A 1 165 ? -2.090 -10.953 -9.891 1.00 85.56 165 LEU A CA 1
ATOM 1306 C C . LEU A 1 165 ? -3.004 -12.153 -10.158 1.00 85.56 165 LEU A C 1
ATOM 1308 O O . LEU A 1 165 ? -4.013 -12.019 -10.847 1.00 85.56 165 LEU A O 1
ATOM 1312 N N . ASP A 1 166 ? -2.647 -13.297 -9.580 1.00 81.88 166 ASP A N 1
ATOM 1313 C CA . ASP A 1 166 ? -3.387 -14.554 -9.668 1.00 81.88 166 ASP A CA 1
ATOM 1314 C C . ASP A 1 166 ? -4.685 -14.502 -8.844 1.00 81.88 166 ASP A C 1
ATOM 1316 O O . ASP A 1 166 ? -5.768 -14.838 -9.314 1.00 81.88 166 ASP A O 1
ATOM 1320 N N . ARG A 1 167 ? -4.587 -13.999 -7.606 1.00 80.38 167 ARG A N 1
ATOM 1321 C CA . ARG A 1 167 ? -5.687 -14.003 -6.628 1.00 80.38 167 ARG A CA 1
ATOM 1322 C C . ARG A 1 167 ? -6.728 -12.912 -6.868 1.00 80.38 167 ARG A C 1
ATOM 1324 O O . ARG A 1 167 ? -7.907 -13.144 -6.621 1.00 80.38 167 ARG A O 1
ATOM 1331 N N . ASN A 1 168 ? -6.308 -11.742 -7.346 1.00 74.31 168 ASN A N 1
ATOM 1332 C CA . ASN A 1 168 ? -7.154 -10.548 -7.443 1.00 74.31 168 ASN A CA 1
ATOM 1333 C C . ASN A 1 168 ? -7.666 -10.293 -8.872 1.00 74.31 168 ASN A C 1
ATOM 1335 O O . ASN A 1 168 ? -8.108 -9.190 -9.180 1.00 74.31 168 ASN A O 1
ATOM 1339 N N . GLY A 1 169 ? -7.592 -11.285 -9.766 1.00 71.88 169 GLY A N 1
ATOM 1340 C CA . GLY A 1 169 ? -8.169 -11.176 -11.108 1.00 71.88 169 GLY A CA 1
ATOM 1341 C C . GLY A 1 169 ? -7.490 -10.129 -11.995 1.00 71.88 169 GLY A C 1
ATOM 1342 O O . GLY A 1 169 ? -8.166 -9.482 -12.790 1.00 71.88 169 GLY A O 1
ATOM 1343 N N . ARG A 1 170 ? -6.159 -9.982 -11.883 1.00 77.88 170 ARG A N 1
ATOM 1344 C CA . ARG A 1 170 ? -5.347 -9.040 -12.680 1.00 77.88 170 ARG A CA 1
ATOM 1345 C C . ARG A 1 170 ? -5.694 -7.558 -12.452 1.00 77.88 170 ARG A C 1
ATOM 1347 O O . ARG A 1 170 ? -5.764 -6.783 -13.404 1.00 77.88 170 ARG A O 1
ATOM 1354 N N . ASP A 1 171 ? -5.879 -7.161 -11.191 1.00 82.38 171 ASP A N 1
ATOM 1355 C CA . ASP A 1 171 ? -6.049 -5.754 -10.799 1.00 82.38 171 ASP A CA 1
ATOM 1356 C C . ASP A 1 171 ? -4.886 -4.883 -11.337 1.00 82.38 171 ASP A C 1
ATOM 1358 O O . ASP A 1 171 ? -3.721 -5.143 -11.003 1.00 82.38 171 ASP A O 1
ATOM 1362 N N . PRO A 1 172 ? -5.163 -3.840 -12.149 1.00 84.19 172 PRO A N 1
ATOM 1363 C CA . PRO A 1 172 ? -4.128 -2.965 -12.697 1.00 84.19 172 PRO A CA 1
ATOM 1364 C C . PRO A 1 172 ? -3.293 -2.262 -11.617 1.00 84.19 172 PRO A C 1
ATOM 1366 O O . PRO A 1 172 ? -2.116 -1.995 -11.853 1.00 84.19 172 PRO A O 1
ATOM 1369 N N . LYS A 1 173 ? -3.826 -2.038 -10.408 1.00 87.06 173 LYS A N 1
ATOM 1370 C CA . LYS A 1 173 ? -3.063 -1.422 -9.308 1.00 87.06 173 LYS A CA 1
ATOM 1371 C C . LYS A 1 173 ? -1.887 -2.283 -8.849 1.00 87.06 173 LYS A C 1
ATOM 1373 O O . LYS A 1 173 ? -0.876 -1.756 -8.388 1.00 87.06 173 LYS A O 1
ATOM 1378 N N . VAL A 1 174 ? -1.981 -3.608 -8.986 1.00 89.31 174 VAL A N 1
ATOM 1379 C CA . VAL A 1 174 ? -0.854 -4.508 -8.686 1.00 89.31 174 VAL A CA 1
ATOM 1380 C C . VAL A 1 174 ? 0.281 -4.285 -9.689 1.00 89.31 174 VAL A C 1
ATOM 1382 O O . VAL A 1 174 ? 1.451 -4.304 -9.306 1.00 89.31 174 VAL A O 1
ATOM 1385 N N . LEU A 1 175 ? -0.045 -4.006 -10.956 1.00 89.19 175 LEU A N 1
ATOM 1386 C CA . LEU A 1 175 ? 0.953 -3.652 -11.966 1.00 89.19 175 LEU A CA 1
ATOM 1387 C C . LEU A 1 175 ? 1.602 -2.297 -11.663 1.00 89.19 175 LEU A C 1
ATOM 1389 O O . LEU A 1 175 ? 2.816 -2.187 -11.795 1.00 89.19 175 LEU A O 1
ATOM 1393 N N . ASP A 1 176 ? 0.846 -1.308 -11.177 1.00 89.75 176 ASP A N 1
ATOM 1394 C CA . ASP A 1 176 ? 1.406 -0.013 -10.753 1.00 89.75 176 ASP A CA 1
ATOM 1395 C C . ASP A 1 176 ? 2.431 -0.176 -9.615 1.00 89.75 176 ASP A C 1
ATOM 1397 O O . ASP A 1 176 ? 3.500 0.447 -9.618 1.00 89.75 176 ASP A O 1
ATOM 1401 N N . VAL A 1 177 ? 2.148 -1.066 -8.658 1.00 92.25 177 VAL A N 1
ATOM 1402 C CA . VAL A 1 177 ? 3.091 -1.433 -7.589 1.00 92.25 177 VAL A CA 1
ATOM 1403 C C . VAL A 1 177 ? 4.338 -2.111 -8.166 1.00 92.25 177 VAL A C 1
ATOM 1405 O O . VAL A 1 177 ? 5.452 -1.715 -7.823 1.00 92.25 177 VAL A O 1
ATOM 1408 N N . LEU A 1 178 ? 4.185 -3.087 -9.068 1.00 92.50 178 LEU A N 1
ATOM 1409 C CA . LEU A 1 178 ? 5.322 -3.751 -9.723 1.00 92.50 178 LEU A CA 1
ATOM 1410 C C . LEU A 1 178 ? 6.173 -2.762 -10.541 1.00 92.50 178 LEU A C 1
ATOM 1412 O O . LEU A 1 178 ? 7.401 -2.824 -10.496 1.00 92.50 178 LEU A O 1
ATOM 1416 N N . CYS A 1 179 ? 5.549 -1.803 -11.226 1.00 91.81 179 CYS A N 1
ATOM 1417 C CA . CYS A 1 179 ? 6.240 -0.716 -11.920 1.00 91.81 179 CYS A CA 1
ATOM 1418 C C . CYS A 1 179 ? 7.045 0.161 -10.948 1.00 91.81 179 CYS A C 1
ATOM 1420 O O . CYS A 1 179 ? 8.208 0.468 -11.218 1.00 91.81 179 CYS A O 1
ATOM 1422 N N . SER A 1 180 ? 6.463 0.500 -9.794 1.00 92.81 180 SER A N 1
ATOM 1423 C CA . SER A 1 180 ? 7.121 1.303 -8.749 1.00 92.81 180 SER A CA 1
ATOM 1424 C C . SER A 1 180 ? 8.324 0.592 -8.114 1.00 92.81 180 SER A C 1
ATOM 1426 O O . SER A 1 180 ? 9.265 1.242 -7.666 1.00 92.81 180 SER A O 1
ATOM 1428 N N . LEU A 1 181 ? 8.336 -0.747 -8.107 1.00 93.56 181 LEU A N 1
ATOM 1429 C CA . LEU A 1 181 ? 9.494 -1.543 -7.679 1.00 93.56 181 LEU A CA 1
ATOM 1430 C C . LEU A 1 181 ? 10.644 -1.520 -8.691 1.00 93.56 181 LEU A C 1
ATOM 1432 O O . LEU A 1 181 ? 11.800 -1.688 -8.300 1.00 93.56 181 LEU A O 1
ATOM 1436 N N . CYS A 1 182 ? 10.337 -1.349 -9.978 1.00 93.25 182 CYS A N 1
ATOM 1437 C CA . CYS A 1 182 ? 11.317 -1.351 -11.062 1.00 93.25 182 CYS A CA 1
ATOM 1438 C C . CYS A 1 182 ? 12.029 -0.006 -11.218 1.00 93.25 182 CYS A C 1
ATOM 1440 O O . CYS A 1 182 ? 13.206 0.014 -11.594 1.00 93.25 182 CYS A O 1
ATOM 1442 N N . VAL A 1 183 ? 11.319 1.105 -10.998 1.00 89.94 183 VAL A N 1
ATOM 1443 C CA . VAL A 1 183 ? 11.831 2.466 -11.197 1.00 89.94 183 VAL A CA 1
ATOM 1444 C C . VAL A 1 183 ? 11.323 3.382 -10.091 1.00 89.94 183 VAL A C 1
ATOM 1446 O O . VAL A 1 183 ? 10.120 3.509 -9.890 1.00 89.94 183 VAL A O 1
ATOM 1449 N N . ASN A 1 184 ? 12.239 4.097 -9.439 1.00 85.56 184 ASN A N 1
ATOM 1450 C CA . ASN A 1 184 ? 11.906 5.142 -8.475 1.00 85.56 184 ASN A CA 1
ATOM 1451 C C . ASN A 1 184 ? 12.553 6.459 -8.883 1.00 85.56 184 ASN A C 1
ATOM 1453 O O . ASN A 1 184 ? 13.765 6.519 -9.079 1.00 85.56 184 ASN A O 1
ATOM 1457 N N . ASN A 1 185 ? 11.738 7.505 -9.044 1.00 81.38 185 ASN A N 1
ATOM 1458 C CA . ASN A 1 185 ? 12.195 8.849 -9.415 1.00 81.38 185 ASN A CA 1
ATOM 1459 C C . ASN A 1 185 ? 13.150 8.870 -10.632 1.00 81.38 185 ASN A C 1
ATOM 1461 O O . ASN A 1 185 ? 14.115 9.629 -10.671 1.00 81.38 185 ASN A O 1
ATOM 1465 N N . GLY A 1 186 ? 12.893 8.012 -11.626 1.00 82.19 186 GLY A N 1
ATOM 1466 C CA . GLY A 1 186 ? 13.701 7.896 -12.848 1.00 82.19 186 GLY A CA 1
ATOM 1467 C C . GLY A 1 186 ? 14.944 7.005 -12.735 1.00 82.19 186 GLY A C 1
ATOM 1468 O O . GLY A 1 186 ? 15.644 6.823 -13.728 1.00 82.19 186 GLY A O 1
ATOM 1469 N N . VAL A 1 187 ? 15.213 6.414 -11.568 1.00 87.44 187 VAL A N 1
ATOM 1470 C CA . VAL A 1 187 ? 16.334 5.489 -11.351 1.00 87.44 187 VAL A CA 1
ATOM 1471 C C . VAL A 1 187 ? 15.836 4.045 -11.350 1.00 87.44 187 VAL A C 1
ATOM 1473 O O . VAL A 1 187 ? 14.915 3.690 -10.617 1.00 87.44 187 VAL A O 1
ATOM 1476 N N . ALA A 1 188 ? 16.457 3.204 -12.176 1.00 90.50 188 ALA A N 1
ATOM 1477 C CA . ALA A 1 188 ? 16.128 1.787 -12.295 1.00 90.50 188 ALA A CA 1
ATOM 1478 C C . ALA A 1 188 ? 16.724 0.949 -11.150 1.00 90.50 188 ALA A C 1
ATOM 1480 O O . ALA A 1 188 ? 17.914 1.054 -10.848 1.00 90.50 188 ALA A O 1
ATOM 1481 N N . VAL A 1 189 ? 15.922 0.044 -10.582 1.00 91.44 189 VAL A N 1
ATOM 1482 C CA . VAL A 1 189 ? 16.357 -0.930 -9.568 1.00 91.44 189 VAL A CA 1
ATOM 1483 C C . VAL A 1 189 ? 16.552 -2.294 -10.230 1.00 91.44 189 VAL A C 1
ATOM 1485 O O . VAL A 1 189 ? 15.640 -3.117 -10.303 1.00 91.44 189 VAL A O 1
ATOM 1488 N N . ARG A 1 190 ? 17.764 -2.539 -10.745 1.00 92.75 190 ARG A N 1
ATOM 1489 C CA . ARG A 1 190 ? 18.064 -3.703 -11.603 1.00 92.75 190 ARG A CA 1
ATOM 1490 C C . ARG A 1 190 ? 17.782 -5.057 -10.941 1.00 92.75 190 ARG A C 1
ATOM 1492 O O . ARG A 1 190 ? 17.319 -5.971 -11.612 1.00 92.75 190 ARG A O 1
ATOM 1499 N N . ALA A 1 191 ? 18.035 -5.181 -9.637 1.00 91.44 191 ALA A N 1
ATOM 1500 C CA . ALA A 1 191 ? 17.749 -6.408 -8.893 1.00 91.44 191 ALA A CA 1
ATOM 1501 C C . ALA A 1 191 ? 16.249 -6.754 -8.924 1.00 91.44 191 ALA A C 1
ATOM 1503 O O . ALA A 1 191 ? 15.884 -7.872 -9.280 1.00 91.44 191 ALA A O 1
ATOM 1504 N N . ASN A 1 192 ? 15.382 -5.772 -8.652 1.00 94.00 192 ASN A N 1
ATOM 1505 C CA . ASN A 1 192 ? 13.930 -5.953 -8.681 1.00 94.00 192 ASN A CA 1
ATOM 1506 C C . ASN A 1 192 ? 13.434 -6.274 -10.094 1.00 94.00 192 ASN A C 1
ATOM 1508 O O . ASN A 1 192 ? 12.615 -7.172 -10.266 1.00 94.00 192 ASN A O 1
ATOM 1512 N N . GLN A 1 193 ? 13.962 -5.581 -11.108 1.00 94.50 193 GLN A N 1
ATOM 1513 C CA . GLN A 1 193 ? 13.617 -5.826 -12.513 1.00 94.50 193 GLN A CA 1
ATOM 1514 C C . GLN A 1 193 ? 13.909 -7.271 -12.933 1.00 94.50 193 GLN A C 1
ATOM 1516 O O . GLN A 1 193 ? 13.051 -7.912 -13.538 1.00 94.50 193 GLN A O 1
ATOM 1521 N N . ASN A 1 194 ? 15.090 -7.791 -12.583 1.00 93.88 194 ASN A N 1
ATOM 1522 C CA . ASN A 1 194 ? 15.468 -9.169 -12.893 1.00 93.88 194 ASN A CA 1
ATOM 1523 C C . ASN A 1 194 ? 14.533 -10.172 -12.202 1.00 93.88 194 ASN A C 1
ATOM 1525 O O . ASN A 1 194 ? 13.992 -11.044 -12.872 1.00 93.88 194 ASN A O 1
ATOM 1529 N N . LEU A 1 195 ? 14.274 -10.007 -10.899 1.00 93.88 195 LEU A N 1
ATOM 1530 C CA . LEU A 1 195 ? 13.400 -10.909 -10.137 1.00 93.88 195 LEU A CA 1
ATOM 1531 C C . LEU A 1 195 ? 11.959 -10.919 -10.665 1.00 93.88 195 LEU A C 1
ATOM 1533 O O . LEU A 1 195 ? 11.345 -11.981 -10.791 1.00 93.88 195 LEU A O 1
ATOM 1537 N N . ILE A 1 196 ? 11.418 -9.743 -11.000 1.00 93.31 196 ILE A N 1
ATOM 1538 C CA . ILE A 1 196 ? 10.078 -9.620 -11.584 1.00 93.31 196 ILE A CA 1
ATOM 1539 C C . ILE A 1 196 ? 10.032 -10.318 -12.946 1.00 93.31 196 ILE A C 1
ATOM 1541 O O . ILE A 1 196 ? 9.106 -11.088 -13.206 1.00 93.31 196 ILE A O 1
ATOM 1545 N N . TRP A 1 197 ? 11.035 -10.092 -13.799 1.00 92.00 197 TRP A N 1
ATOM 1546 C CA . TRP A 1 197 ? 11.121 -10.739 -15.107 1.00 92.00 197 TRP A CA 1
ATOM 1547 C C . TRP A 1 197 ? 11.213 -12.266 -14.988 1.00 92.00 197 TRP A C 1
ATOM 1549 O O . TRP A 1 197 ? 10.410 -12.964 -15.608 1.00 92.00 197 TRP A O 1
ATOM 1559 N N . GLU A 1 198 ? 12.121 -12.788 -14.158 1.00 92.19 198 GLU A N 1
ATOM 1560 C CA . GLU A 1 198 ? 12.296 -14.233 -13.943 1.00 92.19 198 GLU A CA 1
ATOM 1561 C C . GLU A 1 198 ? 10.991 -14.886 -13.473 1.00 92.19 198 GLU A C 1
ATOM 1563 O O . GLU A 1 198 ? 10.572 -15.912 -14.012 1.00 92.19 198 GLU A O 1
ATOM 1568 N N . SER A 1 199 ? 10.302 -14.243 -12.530 1.00 89.62 199 SER A N 1
ATOM 1569 C CA . SER A 1 199 ? 9.043 -14.734 -11.966 1.00 89.62 199 SER A CA 1
ATOM 1570 C C . SER A 1 199 ? 7.896 -14.739 -12.984 1.00 89.62 199 SER A C 1
ATOM 1572 O O . SER A 1 199 ? 7.149 -15.715 -13.078 1.00 89.62 199 SER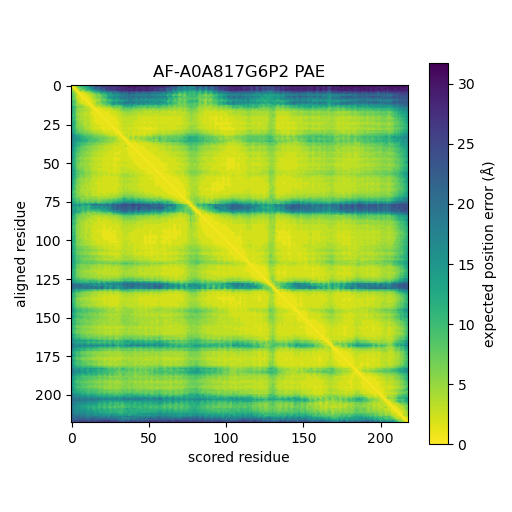 A O 1
ATOM 1574 N N . LEU A 1 200 ? 7.742 -13.664 -13.766 1.00 88.19 200 LEU A N 1
ATOM 1575 C CA . LEU A 1 200 ? 6.661 -13.541 -14.752 1.00 88.19 200 LEU A CA 1
ATOM 1576 C C . LEU A 1 200 ? 6.873 -14.449 -15.970 1.00 88.19 200 LEU A C 1
ATOM 1578 O O . LEU A 1 200 ? 5.909 -14.993 -16.504 1.00 88.19 200 LEU A O 1
ATOM 1582 N N . VAL A 1 201 ? 8.121 -14.659 -16.401 1.00 85.31 201 VAL A N 1
ATOM 1583 C CA . VAL A 1 201 ? 8.430 -15.552 -17.532 1.00 85.31 201 VAL A CA 1
ATOM 1584 C C . VAL A 1 201 ? 8.124 -17.012 -17.202 1.00 85.31 201 VAL A C 1
ATOM 1586 O O . VAL A 1 201 ? 7.672 -17.749 -18.082 1.00 85.31 201 VAL A O 1
ATOM 1589 N N . GLN A 1 202 ? 8.341 -17.428 -15.952 1.00 85.00 202 GLN A N 1
ATOM 1590 C CA . GLN A 1 202 ? 7.995 -18.773 -15.484 1.00 85.00 202 GLN A CA 1
ATOM 1591 C C . GLN A 1 202 ? 6.474 -18.980 -15.383 1.00 85.00 202 GLN A C 1
ATOM 1593 O O . GLN A 1 202 ? 5.996 -20.095 -15.585 1.00 85.00 202 GLN A O 1
ATOM 1598 N N . ARG A 1 203 ? 5.707 -17.911 -15.128 1.00 81.69 203 ARG A N 1
ATOM 1599 C CA . ARG A 1 203 ? 4.248 -17.932 -14.926 1.00 81.69 203 ARG A CA 1
ATOM 1600 C C . ARG A 1 203 ? 3.498 -17.205 -16.044 1.00 81.69 203 ARG A C 1
ATOM 1602 O O . ARG A 1 203 ? 2.863 -16.169 -15.838 1.00 81.69 203 ARG A O 1
ATOM 1609 N N . ARG A 1 204 ? 3.598 -17.740 -17.264 1.00 77.56 204 ARG A N 1
ATOM 1610 C CA . ARG A 1 204 ? 3.040 -17.100 -18.471 1.00 77.56 204 ARG A CA 1
ATOM 1611 C C . ARG A 1 204 ? 1.511 -16.971 -18.467 1.00 77.56 204 ARG A C 1
ATOM 1613 O O . ARG A 1 204 ? 0.966 -16.207 -19.257 1.00 77.56 204 ARG A O 1
ATOM 1620 N N . ASP A 1 205 ? 0.823 -17.719 -17.618 1.00 81.56 205 ASP A N 1
ATOM 1621 C CA . ASP A 1 205 ? -0.627 -17.712 -17.408 1.00 81.56 205 ASP A CA 1
ATOM 1622 C C . ASP A 1 205 ? -1.139 -16.456 -16.675 1.00 81.56 205 ASP A C 1
ATOM 1624 O O . ASP A 1 205 ? -2.306 -16.073 -16.824 1.00 81.56 205 ASP A O 1
ATOM 1628 N N . LEU A 1 206 ? -0.262 -15.760 -15.944 1.00 82.12 206 LEU A N 1
ATOM 1629 C CA . LEU A 1 206 ? -0.619 -14.525 -15.241 1.00 82.12 206 LEU A CA 1
ATOM 1630 C C . LEU A 1 206 ? -0.962 -13.378 -16.197 1.00 82.12 206 LEU A C 1
ATOM 1632 O O . LEU A 1 206 ? -1.834 -12.561 -15.893 1.00 82.12 206 LEU A O 1
ATOM 1636 N N . LEU A 1 207 ? -0.298 -13.323 -17.353 1.00 83.81 207 LEU A N 1
ATOM 1637 C CA . LEU A 1 207 ? -0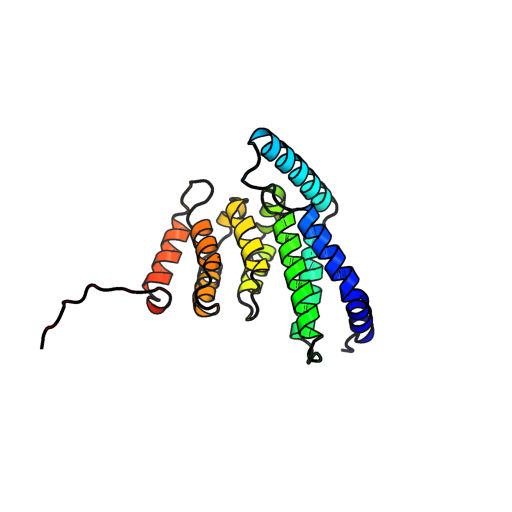.414 -12.239 -18.325 1.00 83.81 207 LEU A CA 1
ATOM 1638 C C . LEU A 1 207 ? -1.174 -12.690 -19.573 1.00 83.81 207 LEU A C 1
ATOM 1640 O O . LEU A 1 207 ? -1.187 -13.864 -19.941 1.00 83.81 207 LEU A O 1
ATOM 1644 N N . LEU A 1 208 ? -1.812 -11.735 -20.248 1.00 85.62 208 LEU A N 1
ATOM 1645 C CA . LEU A 1 208 ? -2.443 -11.993 -21.537 1.00 85.62 208 LEU A CA 1
ATOM 1646 C C . LEU A 1 208 ? -1.372 -12.287 -22.590 1.00 85.62 208 LEU A C 1
ATOM 1648 O O . LEU A 1 208 ? -0.413 -11.532 -22.746 1.00 85.62 208 LEU A O 1
ATOM 1652 N N . GLN A 1 209 ? -1.567 -13.375 -23.329 1.00 87.56 209 GLN A N 1
ATOM 1653 C CA . GLN A 1 209 ? -0.723 -13.760 -24.452 1.00 87.56 209 GLN A CA 1
ATOM 1654 C C . GLN A 1 209 ? -1.486 -13.545 -25.752 1.00 87.56 209 GLN A C 1
ATOM 1656 O O . GLN A 1 209 ? -2.691 -13.781 -25.828 1.00 87.56 209 GLN A O 1
ATOM 1661 N N . THR A 1 210 ? -0.772 -13.112 -26.781 1.00 91.19 210 THR A N 1
ATOM 1662 C CA . THR A 1 210 ? -1.312 -12.966 -28.129 1.00 91.19 210 THR A CA 1
ATOM 1663 C C . THR A 1 210 ? -0.298 -13.496 -29.131 1.00 91.19 210 THR A C 1
ATOM 1665 O O . THR A 1 210 ? 0.911 -13.393 -28.912 1.00 91.19 210 THR A O 1
ATOM 1668 N N . ALA A 1 211 ? -0.794 -14.090 -30.210 1.00 92.88 211 ALA A N 1
ATOM 1669 C CA . ALA A 1 211 ? 0.005 -14.595 -31.313 1.00 92.88 211 ALA A CA 1
ATOM 1670 C C . ALA A 1 211 ? -0.688 -14.236 -32.627 1.00 92.88 211 ALA A C 1
ATOM 1672 O O . ALA A 1 211 ? -1.916 -14.255 -32.715 1.00 92.88 211 ALA A O 1
ATOM 1673 N N . LEU A 1 212 ? 0.106 -13.903 -33.642 1.00 94.44 212 LEU A N 1
ATOM 1674 C CA . LEU A 1 212 ? -0.406 -13.736 -34.995 1.00 94.44 212 LEU A CA 1
ATOM 1675 C C . LEU A 1 212 ? -0.839 -15.109 -35.524 1.00 94.44 212 LEU A C 1
ATOM 1677 O O . LEU A 1 212 ? -0.090 -16.077 -35.396 1.00 94.44 212 LEU A O 1
ATOM 1681 N N . VAL A 1 213 ? -2.034 -15.183 -36.106 1.00 94.44 213 VAL A N 1
ATOM 1682 C CA . VAL A 1 213 ? -2.570 -16.407 -36.713 1.00 94.44 213 VAL A CA 1
ATOM 1683 C C . VAL A 1 213 ? -2.983 -16.093 -38.144 1.00 94.44 213 VAL A C 1
ATOM 1685 O O . VAL A 1 213 ? -3.602 -15.057 -38.395 1.00 94.44 213 VAL A O 1
ATOM 1688 N N . ASP A 1 214 ? -2.634 -16.981 -39.070 1.00 92.94 214 ASP A N 1
ATOM 1689 C CA . ASP A 1 214 ? -2.996 -16.838 -40.476 1.00 92.94 214 ASP A CA 1
ATOM 1690 C C . ASP A 1 214 ? -4.509 -16.979 -40.683 1.00 92.94 214 ASP A C 1
ATOM 1692 O O . ASP A 1 214 ? -5.192 -17.761 -40.015 1.00 92.94 214 ASP A O 1
ATOM 1696 N N . HIS A 1 215 ? -5.044 -16.228 -41.644 1.00 92.88 215 HIS A N 1
ATOM 1697 C CA . HIS A 1 215 ? -6.442 -16.345 -42.041 1.00 92.88 215 HIS A CA 1
ATOM 1698 C C . HIS A 1 215 ? -6.638 -17.584 -42.928 1.00 92.88 215 HIS A C 1
ATOM 1700 O O . HIS A 1 215 ? -6.143 -17.629 -44.054 1.00 92.88 215 HIS A O 1
ATOM 1706 N N . VAL A 1 216 ? -7.373 -18.582 -42.430 1.00 88.94 216 VAL A N 1
ATOM 1707 C CA . VAL A 1 216 ? -7.682 -19.815 -43.171 1.00 88.94 216 VAL A CA 1
ATOM 1708 C C . VAL A 1 216 ? -9.038 -19.668 -43.866 1.00 88.94 216 VAL A C 1
ATOM 1710 O O . VAL A 1 216 ? -10.052 -19.437 -43.207 1.00 88.94 216 VAL A O 1
ATOM 1713 N N . THR A 1 217 ? -9.054 -19.799 -45.195 1.00 82.12 217 THR A N 1
ATOM 1714 C CA . THR A 1 217 ? -10.280 -19.884 -46.009 1.00 82.12 217 THR A CA 1
ATOM 1715 C C . THR A 1 217 ? -10.571 -21.352 -46.331 1.00 82.12 217 THR A C 1
ATOM 1717 O O . THR A 1 217 ? -9.641 -22.107 -46.616 1.00 82.12 217 THR A O 1
ATOM 1720 N N . TRP A 1 218 ? -11.840 -21.755 -46.202 1.00 66.00 218 TRP A N 1
ATOM 1721 C CA . TRP A 1 218 ? -12.327 -23.119 -46.454 1.00 66.00 218 TRP A CA 1
ATOM 1722 C C . TRP A 1 218 ? -12.705 -23.324 -47.918 1.00 66.00 218 TRP A C 1
ATOM 1724 O O . TRP A 1 218 ? -13.277 -22.374 -48.504 1.00 66.00 218 TRP A O 1
#

Sequence (218 aa):
MSFDSEAINHLLSKSDVIQALLHDLIGFFSQPLSSLDHEERQLRLKILRNRQDLFQEEGMIRILIAAINFFSERRDKSTLLEGVEEKIEDITNKLYAVLAALIKGNRVNCSNFAQSARLNWLVNRLQSQQASSGVLEVLHSVLVDSPEVLNMITESHILAIIGLLDRNGRDPKVLDVLCSLCVNNGVAVRANQNLIWESLVQRRDLLLQTALVDHVTW

Secondary structure (DSSP, 8-state):
----HHHHHHHHHTHHHHHHHHHHHHHHTPPPPTTS-HHHHHHHHHHHHHHHHHHHHTTHHHHHHHHHHHHHHHHHH--PPTTHHHHHHHHHHHHHHHHHHHHTT-HHHHHTT-SHHHHHHHHHHHHSTT--HHHHHHHHHHHHH-HHHHTT--HHHHHHHHHHHHHTTS-HHHHHHHHHHHEETTEE-HHHHHHHHHHHHH-TTSS-----------

Foldseek 3Di:
DDDCVVVLVVVVVCLVVLLVVLVVLLVLLDQDDPPDDPVVNVVVLVVSQVVLVVCVVVVVLVVLVVLLCVLVVVLVPDPDPPPSNVSSLSSSLSSLSSNLSSQAPPQVSLCVCLPLVNVVVLLVCCLPLSNDPSSLSSLLRSLASYPSNLVSDDLVSLVSLLVSLVRVVNPVSSVSSLVSSQDYPRDGDVVSVVSNVVVCVVVVVSDDDDDDDDDDDD

Solvent-accessible surface area (backbone atoms only — not comparable to full-atom values): 12326 Å² total; per-residue (Å²): 130,87,74,66,59,65,60,50,53,58,50,58,74,40,39,68,62,52,50,50,52,41,50,52,48,34,60,74,38,52,78,76,64,88,85,51,56,71,68,62,40,52,52,49,50,53,54,49,47,54,55,37,49,57,41,48,76,74,40,44,65,60,51,51,54,51,50,41,51,59,45,52,56,52,58,77,73,45,95,60,58,92,68,54,52,55,53,46,48,52,50,42,43,40,49,29,39,32,52,25,33,52,26,47,92,29,41,74,59,21,41,68,40,42,40,67,73,50,41,50,50,55,55,55,51,54,69,41,100,74,50,46,73,26,58,55,47,33,51,38,36,29,36,59,46,9,71,62,31,57,74,64,62,47,70,70,54,53,54,51,56,58,52,41,41,70,75,57,75,56,49,68,68,58,52,54,39,53,50,32,56,29,40,42,96,90,44,75,36,64,71,51,42,50,54,52,49,58,54,46,68,76,42,59,84,74,50,93,81,86,77,93,74,84,89,84,84,134

Mean predicted aligned error: 6.48 Å

Nearest PDB structures (foldseek):
  8vk4-assembly1_D  TM=9.205E-01  e=6.322E-12  Mus musculus
  8uxm-assembly1_B  TM=8.932E-01  e=5.760E-12  Homo sapiens
  8rrt-assembly1_B  TM=8.955E-01  e=5.498E-12  Oryctolagus cuniculus
  8uxh-assembly1_A  TM=8.884E-01  e=9.608E-12  Homo sapiens
  5gkz-assembly1_G  TM=8.395E-01  e=1.603E-11  Oryctolagus cuniculus

Radius of gyration: 20.21 Å; Cα contacts (8 Å, |Δi|>4): 196; chains: 1; bounding box: 42×51×73 Å